Protein AF-D8K6L8-F1 (afdb_monomer_lite)

pLDDT: mean 83.08, std 14.7, range [36.19, 95.94]

Foldseek 3Di:
DDDDPPPDPDDDDPLLVVLLVLLLVLLLVLLVQLVVQLVVQHVDLQSNLVSQLVSQLSNLLSNLVSVCSVPVQRDPQLSVLSNNQRSVLSSCLVVQLVVCCVVPNNLVSQLVSQLSSQLSSLLSNLVSCCPPPRNFDPVLSVQSSNLLSVLRSQLRCQCVVVVDSVSNSSSSSSNSNSNSVSSVCRSPVVVDDPPD

Organism: Nitrosococcus watsoni (strain C-113) (NCBI:txid105559)

Radius of gyration: 17.76 Å; chains: 1; bounding box: 36×31×74 Å

Sequence (196 aa):
MGLLPSANPVGFTPNREKFMVLMISAWVMVGAIGIVLSWAFGDDIIGDAMGWVIGGATGGLATGYALTIVNPSIQSKQVVVLTLGWAINLAFFEAIVGAIGDALSIALSWPLGWATVGAIGGWVTGYALTLEPLHLQKKQIAVTALGIALGWAMGGTIAGAMGDPLSWAIGWSIVGAAQGGILLWCLNPSKFIFNA

Structure (mmCIF, N/CA/C/O backbone):
data_AF-D8K6L8-F1
#
_entry.id   AF-D8K6L8-F1
#
loop_
_atom_site.group_PDB
_atom_site.id
_atom_site.type_symbol
_atom_site.label_atom_id
_atom_site.label_alt_id
_atom_site.label_comp_id
_atom_site.label_asym_id
_atom_site.label_entity_id
_atom_site.label_seq_id
_atom_site.pdbx_PDB_ins_code
_atom_site.Cartn_x
_atom_site.Cartn_y
_atom_site.Cartn_z
_atom_site.occupancy
_atom_site.B_iso_or_equiv
_atom_site.auth_seq_id
_atom_site.auth_comp_id
_atom_site.auth_asym_id
_atom_site.auth_atom_id
_atom_site.pdbx_PDB_model_num
ATOM 1 N N . MET A 1 1 ? 3.155 -2.572 52.871 1.00 38.28 1 MET A N 1
ATOM 2 C CA . MET A 1 1 ? 3.619 -3.203 51.618 1.00 38.28 1 MET A CA 1
ATOM 3 C C . MET A 1 1 ? 2.459 -3.189 50.638 1.00 38.28 1 MET A C 1
ATOM 5 O O . MET A 1 1 ? 1.580 -4.032 50.736 1.00 38.28 1 MET A O 1
ATOM 9 N N . GLY A 1 2 ? 2.382 -2.154 49.800 1.00 37.25 2 GLY A N 1
ATOM 10 C CA . GLY A 1 2 ? 1.361 -2.062 48.757 1.00 37.25 2 GLY A CA 1
ATOM 11 C C . GLY A 1 2 ? 1.795 -2.904 47.565 1.00 37.25 2 GLY A C 1
ATOM 12 O O . GLY A 1 2 ? 2.859 -2.655 47.002 1.00 37.25 2 GLY A O 1
ATOM 13 N N . LEU A 1 3 ? 1.007 -3.922 47.226 1.00 39.97 3 LEU A N 1
ATOM 14 C CA . LEU A 1 3 ? 1.178 -4.689 45.998 1.00 39.97 3 LEU A CA 1
ATOM 15 C C . LEU A 1 3 ? 0.921 -3.747 44.816 1.00 39.97 3 LEU A C 1
ATOM 17 O O . LEU A 1 3 ? -0.202 -3.287 44.615 1.00 39.97 3 LEU A O 1
ATOM 21 N N . LEU A 1 4 ? 1.975 -3.435 44.062 1.00 38.66 4 LEU A N 1
ATOM 22 C CA . LEU A 1 4 ? 1.849 -2.830 42.741 1.00 38.66 4 LEU A CA 1
ATOM 23 C C . LEU A 1 4 ? 0.972 -3.753 41.876 1.00 38.66 4 LEU A C 1
ATOM 25 O O . LEU A 1 4 ? 1.194 -4.968 41.895 1.00 38.66 4 LEU A O 1
ATOM 29 N N . PRO A 1 5 ? 0.000 -3.224 41.110 1.00 41.72 5 PRO A N 1
ATOM 30 C CA . PRO A 1 5 ? -0.688 -4.027 40.113 1.00 41.72 5 PRO A CA 1
ATOM 31 C C . PRO A 1 5 ? 0.363 -4.557 39.139 1.00 41.72 5 PRO A C 1
ATOM 33 O O . PRO A 1 5 ? 1.123 -3.778 38.559 1.00 41.72 5 PRO A O 1
ATOM 36 N N . SER A 1 6 ? 0.433 -5.880 38.988 1.00 39.09 6 SER A N 1
ATOM 37 C CA . SER A 1 6 ? 1.317 -6.515 38.020 1.00 39.09 6 SER A CA 1
ATOM 38 C C . SER A 1 6 ? 1.023 -5.931 36.642 1.00 39.09 6 SER A C 1
ATOM 40 O O . SER A 1 6 ? -0.080 -6.098 36.112 1.00 39.09 6 SER A O 1
ATOM 42 N N . ALA A 1 7 ? 2.001 -5.241 36.063 1.00 43.03 7 ALA A N 1
ATOM 43 C CA . ALA A 1 7 ? 1.990 -4.918 34.651 1.00 43.03 7 ALA A CA 1
ATOM 44 C C . ALA A 1 7 ? 1.921 -6.248 33.890 1.00 43.03 7 ALA A C 1
ATOM 46 O O . ALA A 1 7 ? 2.907 -6.979 33.819 1.00 43.03 7 ALA A O 1
ATOM 47 N N . ASN A 1 8 ? 0.733 -6.604 33.398 1.00 36.19 8 ASN A N 1
ATOM 48 C CA . ASN A 1 8 ? 0.572 -7.777 32.550 1.00 36.19 8 ASN A CA 1
ATOM 49 C C . ASN A 1 8 ? 1.493 -7.602 31.333 1.00 36.19 8 ASN A C 1
ATOM 51 O O . ASN A 1 8 ? 1.373 -6.584 30.641 1.00 36.19 8 ASN A O 1
ATOM 55 N N . PRO A 1 9 ? 2.407 -8.548 31.059 1.00 44.34 9 PRO A N 1
ATOM 56 C CA . PRO A 1 9 ? 3.272 -8.452 29.904 1.00 44.34 9 PRO A CA 1
ATOM 57 C C . PRO A 1 9 ? 2.406 -8.506 28.644 1.00 44.34 9 PRO A C 1
ATOM 59 O O . PRO A 1 9 ? 1.502 -9.328 28.494 1.00 44.34 9 PRO A O 1
ATOM 62 N N . VAL A 1 10 ? 2.666 -7.537 27.777 1.00 48.62 10 VAL A N 1
ATOM 63 C CA . VAL A 1 10 ? 1.946 -7.189 26.555 1.00 48.62 10 VAL A CA 1
ATOM 64 C C . VAL A 1 10 ? 2.026 -8.342 25.546 1.00 48.62 10 VAL A C 1
ATOM 66 O O . VAL A 1 10 ? 2.865 -8.347 24.654 1.00 48.62 10 VAL A O 1
ATOM 69 N N . GLY A 1 11 ? 1.158 -9.342 25.681 1.00 39.94 11 GLY A N 1
ATOM 70 C CA . GLY A 1 11 ? 0.957 -10.355 24.647 1.00 39.94 11 GLY A CA 1
ATOM 71 C C . GLY A 1 11 ? 0.232 -9.743 23.448 1.00 39.94 11 GLY A C 1
ATOM 72 O O . GLY A 1 11 ? -0.822 -9.116 23.604 1.00 39.94 11 GLY A O 1
ATOM 73 N N . PHE A 1 12 ? 0.779 -9.907 22.243 1.00 51.16 12 PHE A N 1
ATOM 74 C CA . PHE A 1 12 ? 0.034 -9.651 21.012 1.00 51.16 12 PHE A CA 1
ATOM 75 C C . PHE A 1 12 ? -1.241 -10.497 21.048 1.00 51.16 12 PHE A C 1
ATOM 77 O O . PHE A 1 12 ? -1.180 -11.717 21.173 1.00 51.16 12 PHE A O 1
ATOM 84 N N . THR A 1 13 ? -2.416 -9.869 20.981 1.00 69.12 13 THR A N 1
ATOM 85 C CA . THR A 1 13 ? -3.647 -10.650 20.831 1.00 69.12 13 THR A CA 1
ATOM 86 C C . THR A 1 13 ? -3.581 -11.390 19.485 1.00 69.12 13 THR A C 1
ATOM 88 O O . THR A 1 13 ? -3.091 -10.800 18.519 1.00 69.12 13 THR A O 1
ATOM 91 N N . PRO A 1 14 ? -4.088 -12.633 19.363 1.00 75.38 14 PRO A N 1
ATOM 92 C CA . PRO A 1 14 ? -4.013 -13.414 18.118 1.00 75.38 14 PRO A CA 1
ATOM 93 C C . PRO A 1 14 ? -4.517 -12.667 16.870 1.00 75.38 14 PRO A C 1
ATOM 95 O O . PRO A 1 14 ? -4.048 -12.893 15.760 1.00 75.38 14 PRO A O 1
ATOM 98 N N . ASN A 1 15 ? -5.445 -11.723 17.044 1.00 86.38 15 ASN A N 1
ATOM 99 C CA . ASN A 1 15 ? -5.958 -10.883 15.960 1.00 86.38 15 ASN A CA 1
ATOM 100 C C . ASN A 1 15 ? -4.935 -9.854 15.451 1.00 86.38 15 ASN A C 1
ATOM 102 O O . ASN A 1 15 ? -4.945 -9.544 14.265 1.00 86.38 15 ASN A O 1
ATOM 106 N N . ARG A 1 16 ? -4.041 -9.338 16.307 1.00 86.06 16 ARG A N 1
ATOM 107 C CA . ARG A 1 16 ? -2.971 -8.407 15.899 1.00 86.06 16 ARG A CA 1
ATOM 108 C C . ARG A 1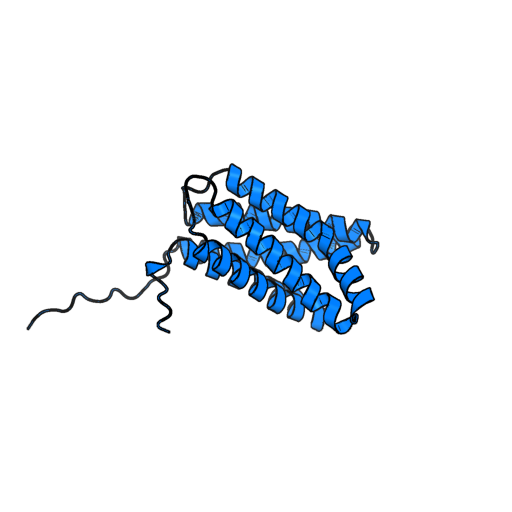 16 ? -1.894 -9.108 15.087 1.00 86.06 16 ARG A C 1
ATOM 110 O O . ARG A 1 16 ? -1.418 -8.548 14.110 1.00 86.06 16 ARG A O 1
ATOM 117 N N . GLU A 1 17 ? -1.528 -10.321 15.485 1.00 88.19 17 GLU A N 1
ATOM 118 C CA . GLU A 1 17 ? -0.574 -11.138 14.735 1.00 88.19 17 GLU A CA 1
ATOM 119 C C . GLU A 1 17 ? -1.136 -11.491 13.356 1.00 88.19 17 GLU A C 1
ATOM 121 O O . GLU A 1 17 ? -0.512 -11.183 12.344 1.00 88.19 17 GLU A O 1
ATOM 126 N N . LYS A 1 18 ? -2.367 -12.020 13.305 1.00 90.56 18 LYS A N 1
ATOM 127 C CA . LYS A 1 18 ? -3.072 -12.294 12.042 1.00 90.56 18 LYS A CA 1
ATOM 128 C C . LYS A 1 18 ? -3.161 -11.059 11.153 1.00 90.56 18 LYS A C 1
ATOM 130 O O . LYS A 1 18 ? -2.925 -11.157 9.954 1.00 90.56 18 LYS A O 1
ATOM 135 N N . PHE A 1 19 ? -3.473 -9.907 11.741 1.00 92.81 19 PHE A N 1
ATOM 136 C CA . PHE A 1 19 ? -3.492 -8.635 11.032 1.00 92.81 19 PHE A CA 1
ATOM 137 C C . PHE A 1 19 ? -2.130 -8.305 10.416 1.00 92.81 19 PHE A C 1
ATOM 139 O O . PHE A 1 19 ? -2.063 -8.039 9.223 1.00 92.81 19 PHE A O 1
ATOM 146 N N . MET A 1 20 ? -1.042 -8.366 11.188 1.00 94.69 20 MET A N 1
ATOM 147 C CA . MET A 1 20 ? 0.300 -8.061 10.680 1.00 94.69 20 MET A CA 1
ATOM 148 C C . MET A 1 20 ? 0.734 -9.021 9.573 1.00 94.69 20 MET A C 1
ATOM 150 O O . MET A 1 20 ? 1.233 -8.575 8.543 1.00 94.69 20 MET A O 1
ATOM 154 N N . VAL A 1 21 ? 0.503 -10.324 9.753 1.00 93.94 21 VAL A N 1
ATOM 155 C CA . VAL A 1 21 ? 0.814 -11.340 8.737 1.00 93.94 21 VAL A CA 1
ATOM 156 C C . VAL A 1 21 ? 0.031 -11.073 7.454 1.00 93.94 21 VAL A C 1
ATOM 158 O O . VAL A 1 21 ? 0.602 -11.117 6.363 1.00 93.94 21 VAL A O 1
ATOM 161 N N . LEU A 1 22 ? -1.257 -10.742 7.570 1.00 94.50 22 LEU A N 1
ATOM 162 C CA . LEU A 1 22 ? -2.090 -10.404 6.422 1.00 94.50 22 LEU A CA 1
ATOM 163 C C . LEU A 1 22 ? -1.609 -9.124 5.730 1.00 94.50 22 LEU A C 1
ATOM 165 O O . LEU A 1 22 ? -1.529 -9.103 4.511 1.00 94.50 22 LEU A O 1
ATOM 169 N N . MET A 1 23 ? -1.239 -8.085 6.480 1.00 95.94 23 MET A N 1
ATOM 170 C CA . MET A 1 23 ? -0.720 -6.839 5.909 1.00 95.94 23 MET A CA 1
ATOM 171 C C . MET A 1 23 ? 0.583 -7.066 5.137 1.00 95.94 23 MET A C 1
ATOM 173 O O . MET A 1 23 ? 0.711 -6.611 4.006 1.00 95.94 23 MET A O 1
ATOM 177 N N . ILE A 1 24 ? 1.535 -7.800 5.716 1.00 95.81 24 ILE A N 1
ATOM 178 C CA . ILE A 1 24 ? 2.815 -8.111 5.065 1.00 95.81 24 ILE A CA 1
ATOM 179 C C . ILE A 1 24 ? 2.580 -8.939 3.798 1.00 95.81 24 ILE A C 1
ATOM 181 O O . ILE A 1 24 ? 3.002 -8.542 2.715 1.00 95.81 24 ILE A O 1
ATOM 185 N N . SER A 1 25 ? 1.864 -10.058 3.917 1.00 94.62 25 SER A N 1
ATOM 186 C CA . SER A 1 25 ? 1.611 -10.950 2.779 1.00 94.62 25 SER A CA 1
ATOM 187 C C . SER A 1 25 ? 0.799 -10.277 1.672 1.00 94.62 25 SER A C 1
ATOM 189 O O . SER A 1 25 ? 1.122 -10.450 0.499 1.00 94.62 25 SER A O 1
ATOM 191 N N . ALA A 1 26 ? -0.200 -9.462 2.018 1.00 93.75 26 ALA A N 1
ATOM 192 C CA . ALA A 1 26 ? -0.991 -8.729 1.041 1.00 93.75 26 ALA A CA 1
ATOM 193 C C . ALA A 1 26 ? -0.128 -7.765 0.228 1.00 93.75 26 ALA A C 1
ATOM 195 O O . ALA A 1 26 ? -0.184 -7.807 -0.994 1.00 93.75 26 ALA A O 1
ATOM 196 N N . TRP A 1 27 ? 0.699 -6.936 0.868 1.00 94.12 27 TRP A N 1
ATOM 197 C CA . TRP A 1 27 ? 1.516 -5.965 0.137 1.00 94.12 27 TRP A CA 1
ATOM 198 C C . TRP A 1 27 ? 2.645 -6.618 -0.670 1.00 94.12 27 TRP A C 1
ATOM 200 O O . TRP A 1 27 ? 2.956 -6.137 -1.756 1.00 94.12 27 TRP A O 1
ATOM 210 N N . VAL A 1 28 ? 3.169 -7.769 -0.230 1.00 94.38 28 VAL A N 1
ATOM 211 C CA . VAL A 1 28 ? 4.038 -8.618 -1.070 1.00 94.38 28 VAL A CA 1
ATOM 212 C C . VAL A 1 28 ? 3.300 -9.108 -2.315 1.00 94.38 28 VAL A C 1
ATOM 214 O O . VAL A 1 28 ? 3.829 -9.002 -3.422 1.00 94.38 28 VAL A O 1
ATOM 217 N N . MET A 1 29 ? 2.063 -9.587 -2.161 1.00 92.50 29 MET A N 1
ATOM 218 C CA . MET A 1 29 ? 1.236 -10.005 -3.296 1.00 92.50 29 MET A CA 1
ATOM 219 C C . MET A 1 29 ? 0.916 -8.844 -4.236 1.00 92.50 29 MET A C 1
ATOM 221 O O . MET A 1 29 ? 0.927 -9.042 -5.443 1.00 92.50 29 MET A O 1
ATOM 225 N N . VAL A 1 30 ? 0.676 -7.637 -3.719 1.00 90.94 30 VAL A N 1
ATOM 226 C CA . VAL A 1 30 ? 0.469 -6.433 -4.542 1.00 90.94 30 VAL A CA 1
ATOM 227 C C . VAL A 1 30 ? 1.673 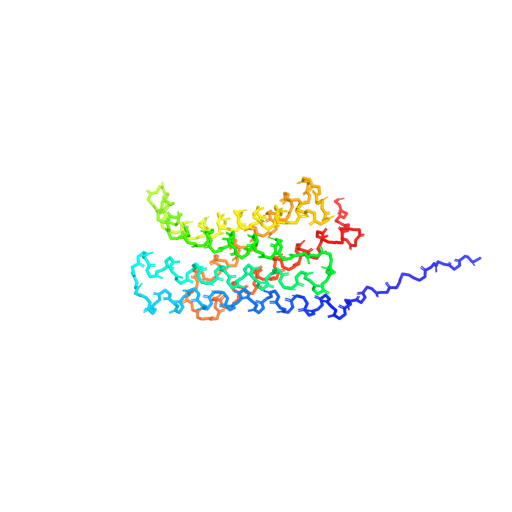-6.159 -5.423 1.00 90.94 30 VAL A C 1
ATOM 229 O O . VAL A 1 30 ? 1.505 -5.955 -6.619 1.00 90.94 30 VAL A O 1
ATOM 232 N N . GLY A 1 31 ? 2.870 -6.191 -4.841 1.00 87.88 31 GLY A N 1
ATOM 233 C CA . GLY A 1 31 ? 4.108 -6.026 -5.585 1.00 87.88 31 GLY A CA 1
ATOM 234 C C . GLY A 1 31 ? 4.271 -7.052 -6.696 1.00 87.88 31 GLY A C 1
ATOM 235 O O . GLY A 1 31 ? 4.537 -6.695 -7.839 1.00 87.88 31 GLY A O 1
ATOM 236 N N . ALA A 1 32 ? 4.048 -8.327 -6.370 1.00 89.31 32 ALA A N 1
ATOM 237 C CA . ALA A 1 32 ? 4.114 -9.410 -7.344 1.00 89.31 32 ALA A CA 1
ATOM 238 C C . ALA A 1 32 ? 3.068 -9.253 -8.461 1.00 89.31 32 ALA A C 1
ATOM 240 O O . ALA A 1 32 ? 3.400 -9.404 -9.630 1.00 89.31 32 ALA A O 1
ATOM 241 N N . ILE A 1 33 ? 1.819 -8.925 -8.114 1.00 88.81 33 ILE A N 1
ATOM 242 C CA . ILE A 1 33 ? 0.730 -8.700 -9.074 1.00 88.81 33 ILE A CA 1
ATOM 243 C C . ILE A 1 33 ? 1.049 -7.510 -9.974 1.00 88.81 33 ILE A C 1
ATOM 245 O O . ILE A 1 33 ? 0.898 -7.639 -11.183 1.00 88.81 33 ILE A O 1
ATOM 249 N N . GLY A 1 34 ? 1.505 -6.394 -9.398 1.00 85.94 34 GLY A N 1
ATOM 250 C CA . GLY A 1 34 ? 1.890 -5.194 -10.136 1.00 85.94 34 GLY A CA 1
ATOM 251 C C . GLY A 1 34 ? 2.878 -5.533 -11.242 1.00 85.94 34 GLY A C 1
ATOM 252 O O . GLY A 1 34 ? 2.560 -5.371 -12.411 1.00 85.94 34 GLY A O 1
ATOM 253 N N . ILE A 1 35 ? 4.001 -6.143 -10.867 1.00 84.25 35 ILE A N 1
ATOM 254 C CA . ILE A 1 35 ? 5.090 -6.504 -11.784 1.00 84.25 35 ILE A CA 1
ATOM 255 C C . ILE A 1 35 ? 4.664 -7.558 -12.813 1.00 84.25 35 ILE A C 1
ATOM 257 O O . ILE A 1 35 ? 4.930 -7.424 -14.003 1.00 84.25 35 ILE A O 1
ATOM 261 N N . VAL A 1 36 ? 4.020 -8.642 -12.373 1.00 86.62 36 VAL A N 1
ATOM 262 C CA . VAL A 1 36 ? 3.667 -9.743 -13.283 1.00 86.62 36 VAL A CA 1
ATOM 263 C C . VAL A 1 36 ? 2.636 -9.285 -14.306 1.00 86.62 36 VAL A C 1
ATOM 265 O O . VAL A 1 36 ? 2.719 -9.667 -15.472 1.00 86.62 36 VAL A O 1
ATOM 268 N N . LEU A 1 37 ? 1.659 -8.483 -13.883 1.00 85.50 37 LEU A N 1
ATOM 269 C CA . LEU A 1 37 ? 0.628 -7.991 -14.784 1.00 85.50 37 LEU A CA 1
ATOM 270 C C . LEU A 1 37 ? 1.135 -6.872 -15.689 1.00 85.50 37 LEU A C 1
ATOM 272 O O . LEU A 1 37 ? 0.748 -6.874 -16.851 1.00 85.50 37 LEU A O 1
ATOM 276 N N . SER A 1 38 ? 2.026 -6.002 -15.203 1.00 84.62 38 SER A N 1
ATOM 277 C CA . SER A 1 38 ? 2.807 -5.081 -16.037 1.00 84.62 38 SER A CA 1
ATOM 278 C C . SER A 1 38 ? 3.392 -5.811 -17.249 1.00 84.62 38 SER A C 1
ATOM 280 O O . SER A 1 38 ? 3.021 -5.548 -18.389 1.00 84.62 38 SER A O 1
ATOM 282 N N . TRP A 1 39 ? 4.189 -6.854 -17.000 1.00 83.94 39 TRP A N 1
ATOM 283 C CA . TRP A 1 39 ? 4.817 -7.638 -18.066 1.00 83.94 39 TRP A CA 1
ATOM 284 C C . TRP A 1 39 ? 3.811 -8.388 -18.942 1.00 83.94 39 TRP A C 1
ATOM 286 O O . TRP A 1 39 ? 4.033 -8.561 -20.140 1.00 83.94 39 TRP A O 1
ATOM 296 N N . ALA A 1 40 ? 2.705 -8.858 -18.359 1.00 86.25 40 ALA A N 1
ATOM 297 C CA . ALA A 1 40 ? 1.680 -9.594 -19.094 1.00 86.25 40 ALA A CA 1
ATOM 298 C C . ALA A 1 40 ? 0.868 -8.701 -20.044 1.00 86.25 40 ALA A C 1
ATOM 300 O O . ALA A 1 40 ? 0.453 -9.170 -21.105 1.00 86.25 40 ALA A O 1
ATOM 301 N N . PHE A 1 41 ? 0.623 -7.442 -19.671 1.00 83.50 41 PHE A N 1
ATOM 302 C CA . PHE A 1 41 ? -0.058 -6.464 -20.520 1.00 83.50 41 PHE A CA 1
ATOM 303 C C . PHE A 1 41 ? 0.894 -5.761 -21.500 1.00 83.50 41 PHE A C 1
ATOM 305 O O . PHE A 1 41 ? 0.427 -5.236 -22.509 1.00 83.50 41 PHE A O 1
ATOM 312 N N . GLY A 1 42 ? 2.203 -5.844 -21.252 1.00 76.69 42 GLY A N 1
ATOM 313 C CA . GLY A 1 42 ? 3.274 -5.302 -22.080 1.00 76.69 42 GLY A CA 1
ATOM 314 C C . GLY A 1 42 ? 4.035 -4.197 -21.349 1.00 76.69 42 GLY A C 1
ATOM 315 O O . GLY A 1 42 ? 3.441 -3.456 -20.574 1.00 76.69 42 GLY A O 1
ATOM 316 N N . ASP A 1 43 ? 5.336 -4.068 -21.635 1.00 70.69 43 ASP A N 1
ATOM 317 C CA . ASP A 1 43 ? 6.236 -3.030 -21.082 1.00 70.69 43 ASP A CA 1
ATOM 318 C C . ASP A 1 43 ? 5.949 -1.626 -21.665 1.00 70.69 43 ASP A C 1
ATOM 320 O O . ASP A 1 43 ? 6.853 -0.868 -22.024 1.00 70.69 43 ASP A O 1
ATOM 324 N N . ASP A 1 44 ? 4.674 -1.285 -21.840 1.00 80.69 44 ASP A N 1
ATOM 325 C CA . ASP A 1 44 ? 4.236 0.064 -22.150 1.00 80.69 44 ASP A CA 1
ATOM 326 C C . ASP A 1 44 ? 3.551 0.700 -20.935 1.00 80.69 44 ASP A C 1
ATOM 328 O O . ASP A 1 44 ? 3.136 0.040 -19.982 1.00 80.69 44 ASP A O 1
ATOM 332 N N . ILE A 1 45 ? 3.416 2.026 -20.973 1.00 79.75 45 ILE A N 1
ATOM 333 C CA . ILE A 1 45 ? 2.852 2.799 -19.860 1.00 79.75 45 ILE A CA 1
ATOM 334 C C . ILE A 1 45 ? 1.437 2.342 -19.471 1.00 79.75 45 ILE A C 1
ATOM 336 O O . ILE A 1 45 ? 1.010 2.535 -18.334 1.00 79.75 45 ILE A O 1
ATOM 340 N N . ILE A 1 46 ? 0.690 1.761 -20.417 1.00 81.12 46 ILE A N 1
ATOM 341 C CA . ILE A 1 46 ? -0.679 1.299 -20.195 1.00 81.12 46 ILE A CA 1
ATOM 342 C C . ILE A 1 46 ? -0.653 -0.050 -19.481 1.00 81.12 46 ILE A C 1
ATOM 344 O O . ILE A 1 46 ? -1.377 -0.216 -18.498 1.00 81.12 46 ILE A O 1
ATOM 348 N N . GLY A 1 47 ? 0.175 -0.988 -19.938 1.00 83.81 47 GLY A N 1
ATOM 349 C CA . GLY A 1 47 ? 0.358 -2.288 -19.314 1.00 83.81 47 GLY A CA 1
ATOM 350 C C . GLY A 1 47 ? 0.869 -2.158 -17.887 1.00 83.81 47 GLY A C 1
ATOM 351 O O . GLY A 1 47 ? 0.270 -2.737 -16.974 1.00 83.81 47 GLY A O 1
ATOM 352 N N . ASP A 1 48 ? 1.857 -1.285 -17.673 1.00 83.06 48 ASP A N 1
ATOM 353 C CA . ASP A 1 48 ? 2.359 -0.976 -16.338 1.00 83.06 48 ASP A CA 1
ATOM 354 C C . ASP A 1 48 ? 1.282 -0.389 -15.427 1.00 83.06 48 ASP A C 1
ATOM 356 O O . ASP A 1 48 ? 1.034 -0.887 -14.323 1.00 83.06 48 ASP A O 1
ATOM 360 N N . ALA A 1 49 ? 0.572 0.637 -15.901 1.00 86.25 49 ALA A N 1
ATOM 361 C CA . ALA A 1 49 ? -0.512 1.238 -15.135 1.00 86.25 49 ALA A CA 1
ATOM 362 C C . ALA A 1 49 ? -1.598 0.208 -14.789 1.00 86.25 49 ALA A C 1
ATOM 364 O O . ALA A 1 49 ? -2.103 0.202 -13.667 1.00 86.25 49 ALA A O 1
ATOM 365 N N . MET A 1 50 ? -1.953 -0.690 -15.712 1.00 86.75 50 MET A N 1
ATOM 366 C CA . MET A 1 50 ? -2.955 -1.730 -15.473 1.00 86.75 50 MET A CA 1
ATOM 367 C C . MET A 1 50 ? -2.512 -2.736 -14.409 1.00 86.75 50 MET A C 1
ATOM 369 O O . MET A 1 50 ? -3.311 -3.075 -13.527 1.00 86.75 50 MET A O 1
ATOM 373 N N . GLY A 1 51 ? -1.255 -3.187 -14.449 1.00 90.00 51 GLY A N 1
ATOM 374 C CA . GLY A 1 51 ? -0.713 -4.081 -13.430 1.00 90.00 51 GLY A CA 1
ATOM 375 C C . GLY A 1 51 ? -0.763 -3.448 -12.043 1.00 90.00 51 GLY A C 1
ATOM 376 O O . GLY A 1 51 ? -1.323 -4.024 -11.101 1.00 90.00 51 GLY A O 1
ATOM 377 N N . TRP A 1 52 ? -0.283 -2.210 -11.933 1.00 90.69 52 TRP A N 1
ATOM 378 C CA . TRP A 1 52 ? -0.275 -1.454 -10.683 1.00 90.69 52 TRP A CA 1
ATOM 379 C C . TRP A 1 52 ? -1.674 -1.061 -10.189 1.00 90.69 52 TRP A C 1
ATOM 381 O O . TRP A 1 52 ? -1.907 -1.086 -8.980 1.00 90.69 52 TRP A O 1
ATOM 391 N N . VAL A 1 53 ? -2.645 -0.797 -11.071 1.00 93.19 53 VAL A N 1
ATOM 392 C CA . VAL A 1 53 ? -4.063 -0.596 -10.705 1.00 93.19 53 VAL A CA 1
ATOM 393 C C . VAL A 1 53 ? -4.631 -1.834 -10.021 1.00 93.19 53 VAL A C 1
ATOM 395 O O . VAL A 1 53 ? -5.255 -1.730 -8.961 1.00 93.19 53 VAL A O 1
ATOM 398 N N . ILE A 1 54 ? -4.422 -3.013 -10.611 1.00 92.25 54 ILE A N 1
ATOM 399 C CA . ILE A 1 54 ? -4.944 -4.278 -10.077 1.00 92.25 54 ILE A CA 1
ATOM 400 C C . ILE A 1 54 ? -4.239 -4.623 -8.763 1.00 92.25 54 ILE A C 1
ATOM 402 O O . ILE A 1 54 ? -4.893 -5.014 -7.788 1.00 92.25 54 ILE A O 1
ATOM 406 N N . GLY A 1 55 ? -2.923 -4.407 -8.704 1.00 92.44 55 GLY A N 1
ATOM 407 C CA . GLY A 1 55 ? -2.149 -4.490 -7.472 1.00 92.44 55 GLY A CA 1
ATOM 408 C C . GLY A 1 55 ? -2.725 -3.570 -6.392 1.00 92.44 55 GLY A C 1
ATOM 409 O O . GLY A 1 55 ? -3.075 -4.029 -5.307 1.00 92.44 55 GLY A O 1
ATOM 410 N N . GLY A 1 56 ? -2.922 -2.288 -6.691 1.00 93.00 56 GLY A N 1
ATOM 411 C CA . GLY A 1 56 ? -3.453 -1.311 -5.744 1.00 93.00 56 GLY A CA 1
ATOM 412 C C . GLY A 1 56 ? -4.860 -1.625 -5.258 1.00 93.00 56 GLY A C 1
ATOM 413 O O . GLY A 1 56 ? -5.117 -1.548 -4.055 1.00 93.00 56 GLY A O 1
ATOM 414 N N . ALA A 1 57 ? -5.752 -2.066 -6.146 1.00 94.88 57 ALA A N 1
ATOM 415 C CA . ALA A 1 57 ? -7.080 -2.534 -5.762 1.00 94.88 57 ALA A CA 1
ATOM 416 C C . ALA A 1 57 ? -6.987 -3.705 -4.771 1.00 94.88 57 ALA A C 1
ATOM 418 O O . ALA A 1 57 ? -7.631 -3.692 -3.720 1.00 94.88 57 ALA A O 1
ATOM 419 N N . THR A 1 58 ? -6.130 -4.684 -5.063 1.00 94.31 58 THR A N 1
ATOM 420 C CA . THR A 1 58 ? -5.907 -5.851 -4.200 1.00 94.31 58 THR A CA 1
ATOM 421 C C . THR A 1 58 ? -5.352 -5.437 -2.834 1.00 94.31 58 THR A C 1
ATOM 423 O O . THR A 1 58 ? -5.848 -5.892 -1.803 1.00 94.31 58 THR A O 1
ATOM 426 N N . GLY A 1 59 ? -4.381 -4.521 -2.804 1.00 93.25 59 GLY A N 1
ATOM 427 C CA . GLY A 1 59 ? -3.774 -4.002 -1.575 1.00 93.25 59 GLY A CA 1
ATOM 428 C C . GLY A 1 59 ? -4.740 -3.204 -0.710 1.00 93.25 59 GLY A C 1
ATOM 429 O O . GLY A 1 59 ? -4.801 -3.397 0.508 1.00 93.25 59 GLY A O 1
ATOM 430 N N . GLY A 1 60 ? -5.544 -2.342 -1.333 1.00 94.38 60 GLY A N 1
ATOM 431 C CA . GLY A 1 60 ? -6.585 -1.577 -0.656 1.00 94.38 60 GLY A CA 1
ATOM 432 C C . GLY A 1 60 ? -7.687 -2.473 -0.088 1.00 94.38 60 GLY A C 1
ATOM 433 O O . GLY A 1 60 ? -8.070 -2.304 1.073 1.00 94.38 60 GLY A O 1
ATOM 434 N N . LEU A 1 61 ? -8.135 -3.474 -0.854 1.00 95.38 61 LEU A N 1
ATOM 435 C CA . LEU A 1 61 ? -9.123 -4.458 -0.406 1.00 95.38 61 LEU A CA 1
ATOM 436 C C . LEU A 1 61 ? -8.592 -5.285 0.767 1.00 95.38 61 LEU A C 1
ATOM 438 O O . LEU A 1 61 ? -9.266 -5.409 1.790 1.00 95.38 61 LEU A O 1
ATOM 442 N N . ALA A 1 62 ? -7.372 -5.810 0.645 1.00 94.62 62 ALA A N 1
ATOM 443 C CA . ALA A 1 62 ? -6.737 -6.602 1.690 1.00 94.62 62 ALA A CA 1
ATOM 444 C C . ALA A 1 62 ? -6.498 -5.781 2.962 1.00 94.62 62 ALA A C 1
ATOM 446 O O . ALA A 1 62 ? -6.781 -6.266 4.054 1.00 94.62 62 ALA A O 1
ATOM 447 N N . THR A 1 63 ? -6.066 -4.521 2.834 1.00 94.50 63 THR A N 1
ATOM 448 C CA . THR A 1 63 ? -5.936 -3.591 3.968 1.00 94.50 63 THR A CA 1
ATOM 449 C C . THR A 1 63 ? -7.289 -3.359 4.639 1.00 94.50 63 THR A C 1
ATOM 451 O O . THR A 1 63 ? -7.401 -3.456 5.860 1.00 94.50 63 THR A O 1
ATOM 454 N N . GLY A 1 64 ? -8.336 -3.091 3.853 1.00 92.75 64 GLY A N 1
ATOM 455 C CA . GLY A 1 64 ? -9.694 -2.907 4.359 1.00 92.75 64 GLY A CA 1
ATOM 456 C C . GLY A 1 64 ? -10.205 -4.135 5.108 1.00 92.75 64 GLY A C 1
ATOM 457 O O . GLY A 1 64 ? -10.689 -4.012 6.230 1.00 92.75 64 GLY A O 1
ATOM 458 N N . TYR A 1 65 ? -10.035 -5.324 4.528 1.00 92.31 65 TYR A N 1
ATOM 459 C CA . TYR A 1 65 ? -10.400 -6.586 5.165 1.00 92.31 65 TYR A CA 1
ATOM 460 C C . TYR A 1 65 ? -9.584 -6.841 6.438 1.00 92.31 65 TYR A C 1
ATOM 462 O O . TYR A 1 65 ? -10.160 -7.162 7.475 1.00 92.31 65 TYR A O 1
ATOM 470 N N . ALA A 1 66 ? -8.267 -6.628 6.408 1.00 92.56 66 ALA A N 1
ATOM 471 C CA . ALA A 1 66 ? -7.407 -6.778 7.577 1.00 92.56 66 ALA A CA 1
ATOM 472 C C . ALA A 1 66 ? -7.895 -5.902 8.735 1.00 92.56 66 ALA A C 1
ATOM 474 O O . ALA A 1 66 ? -8.015 -6.370 9.867 1.00 92.56 66 ALA A O 1
ATOM 475 N N . LEU A 1 67 ? -8.268 -4.653 8.455 1.00 91.12 67 LEU A N 1
ATOM 476 C CA . LEU A 1 67 ? -8.792 -3.737 9.464 1.00 91.12 67 LEU A CA 1
ATOM 477 C C . LEU A 1 67 ? -10.053 -4.276 10.161 1.00 91.12 67 LEU A C 1
ATOM 479 O O . LEU A 1 67 ? -10.198 -4.057 11.362 1.00 91.12 67 LEU A O 1
ATOM 483 N N . THR A 1 68 ? -10.905 -5.050 9.477 1.00 90.31 68 THR A N 1
ATOM 484 C CA . THR A 1 68 ? -12.092 -5.676 10.098 1.00 90.31 68 THR A CA 1
ATOM 485 C C . THR A 1 68 ? -11.742 -6.715 11.173 1.00 90.31 68 THR A C 1
ATOM 487 O O . THR A 1 68 ? -12.502 -6.900 12.121 1.00 90.31 68 THR A O 1
ATOM 490 N N . ILE A 1 69 ? -10.561 -7.345 11.087 1.00 89.38 69 ILE A N 1
ATOM 491 C CA . ILE A 1 69 ? -10.080 -8.348 12.057 1.00 89.38 69 ILE A CA 1
ATOM 492 C C . ILE A 1 69 ? -9.771 -7.698 13.414 1.00 89.38 69 ILE A C 1
ATOM 494 O O . ILE A 1 69 ? -9.942 -8.312 14.472 1.00 89.38 69 ILE A O 1
ATOM 498 N N . VAL A 1 70 ? -9.280 -6.457 13.387 1.00 87.25 70 VAL A N 1
ATOM 499 C CA . VAL A 1 70 ? -8.835 -5.718 14.579 1.00 87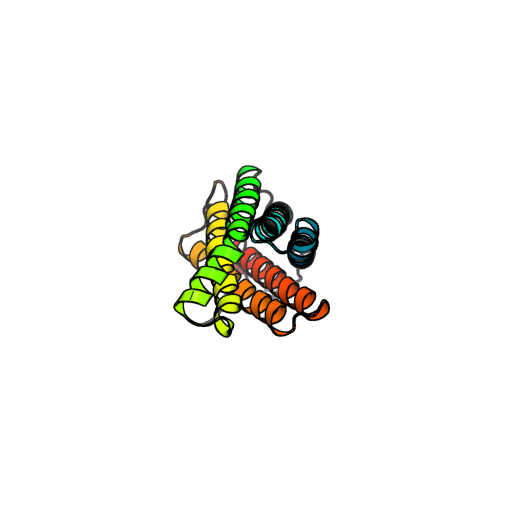.25 70 VAL A CA 1
ATOM 500 C C . VAL A 1 70 ? -9.827 -4.652 15.028 1.00 87.25 70 VAL A C 1
ATOM 502 O O . VAL A 1 70 ? -9.799 -4.265 16.196 1.00 87.25 70 VAL A O 1
ATOM 505 N N . ASN A 1 71 ? -10.706 -4.197 14.136 1.00 85.44 71 ASN A N 1
ATOM 506 C CA . ASN A 1 71 ? -11.763 -3.247 14.434 1.00 85.44 71 ASN A CA 1
ATOM 507 C C . ASN A 1 71 ? -13.047 -3.594 13.648 1.00 85.44 71 ASN A C 1
ATOM 509 O O . ASN A 1 71 ? -13.147 -3.263 12.465 1.00 85.44 71 ASN A O 1
ATOM 513 N N . PRO A 1 72 ? -14.057 -4.202 14.298 1.00 82.94 72 PRO A N 1
ATOM 514 C CA . PRO A 1 72 ? -15.303 -4.600 13.639 1.00 82.94 72 PRO A CA 1
ATOM 515 C C . PRO A 1 72 ? -16.168 -3.408 13.205 1.00 82.94 72 PRO A C 1
ATOM 517 O O . PRO A 1 72 ? -17.128 -3.586 12.464 1.00 82.94 72 PRO A O 1
ATOM 520 N N . SER A 1 73 ? -15.839 -2.191 13.644 1.00 84.44 73 SER A N 1
ATOM 521 C CA . SER A 1 73 ? -16.541 -0.969 13.251 1.00 84.44 73 SER A CA 1
ATOM 522 C C . SER A 1 73 ? -16.178 -0.490 11.838 1.00 84.44 73 SER A C 1
ATOM 524 O O . SER A 1 73 ? -16.776 0.463 11.346 1.00 84.44 73 SER A O 1
ATOM 526 N N . ILE A 1 74 ? -15.192 -1.116 11.187 1.00 86.94 74 ILE A N 1
ATOM 527 C CA . ILE A 1 74 ? -14.834 -0.853 9.790 1.00 86.94 74 ILE A CA 1
ATOM 528 C C . ILE A 1 74 ? -15.953 -1.373 8.887 1.00 86.94 74 ILE A C 1
ATOM 530 O O . ILE A 1 74 ? -16.281 -2.557 8.920 1.00 86.94 74 ILE A O 1
ATOM 534 N N . GLN A 1 75 ? -16.525 -0.495 8.064 1.00 88.75 75 GLN A N 1
ATOM 535 C CA . GLN A 1 75 ? -17.626 -0.838 7.167 1.00 88.75 75 GLN A CA 1
ATOM 536 C C . GLN A 1 75 ? -17.162 -0.953 5.712 1.00 88.75 75 GLN A C 1
ATOM 538 O O . GLN A 1 75 ? -16.054 -0.560 5.335 1.00 88.75 75 GLN A O 1
ATOM 543 N N . SER A 1 76 ? -18.061 -1.444 4.856 1.00 89.12 76 SER A N 1
ATOM 544 C CA . SER A 1 76 ? -17.825 -1.591 3.418 1.00 89.12 76 SER A CA 1
ATOM 545 C C . SER A 1 76 ? -17.414 -0.279 2.749 1.00 89.12 76 SER A C 1
ATOM 547 O O . SER A 1 76 ? -16.613 -0.303 1.822 1.00 89.12 76 SER A O 1
ATOM 549 N N . LYS A 1 77 ? -17.898 0.875 3.232 1.00 90.81 77 LYS A N 1
ATOM 550 C CA . LYS A 1 77 ? -17.528 2.184 2.677 1.00 90.81 77 LYS A CA 1
ATOM 551 C C . LYS A 1 77 ? -16.026 2.453 2.810 1.00 90.81 77 LYS A C 1
ATOM 553 O O . LYS A 1 77 ? -15.406 2.866 1.835 1.00 90.81 77 LYS A O 1
ATOM 558 N N . GLN A 1 78 ? -15.429 2.186 3.973 1.00 92.69 78 GLN A N 1
ATOM 559 C CA . GLN A 1 78 ? -13.985 2.328 4.174 1.00 92.69 78 GLN A CA 1
ATOM 560 C C . GLN A 1 78 ? -13.204 1.374 3.274 1.00 92.69 78 GLN A C 1
ATOM 562 O O . GLN A 1 78 ? -12.235 1.788 2.646 1.00 92.69 78 GLN A O 1
ATOM 567 N N . VAL A 1 79 ? -13.651 0.119 3.168 1.00 93.38 79 VAL A N 1
ATOM 568 C CA . VAL A 1 79 ? -13.016 -0.885 2.300 1.00 93.38 79 VAL A CA 1
ATOM 569 C C . VAL A 1 79 ? -13.047 -0.441 0.836 1.00 93.38 79 VAL A C 1
ATOM 571 O O . VAL A 1 79 ? -12.029 -0.521 0.152 1.00 93.38 79 VAL A O 1
ATOM 574 N N . VAL A 1 80 ? -14.176 0.091 0.363 1.00 94.31 80 VAL A N 1
ATOM 575 C CA . VAL A 1 80 ? -14.320 0.614 -1.005 1.00 94.31 80 VAL A CA 1
ATOM 576 C C . VAL A 1 80 ? -13.397 1.809 -1.239 1.00 94.31 80 VAL A C 1
ATOM 578 O O . VAL A 1 80 ? -12.704 1.844 -2.252 1.00 94.31 80 VAL A O 1
ATOM 581 N N . VAL A 1 81 ? -13.334 2.760 -0.302 1.00 94.44 81 VAL A N 1
ATOM 582 C CA . VAL A 1 81 ? -12.449 3.931 -0.422 1.00 94.44 81 VAL A CA 1
ATOM 583 C C . VAL A 1 81 ? -10.978 3.518 -0.439 1.00 94.44 81 VAL A C 1
ATOM 585 O O . VAL A 1 81 ? -10.220 4.040 -1.250 1.00 94.44 81 VAL A O 1
ATOM 588 N N . LEU A 1 82 ? -10.577 2.556 0.396 1.00 94.62 82 LEU A N 1
ATOM 589 C CA . LEU A 1 82 ? -9.218 2.010 0.380 1.00 94.62 82 LEU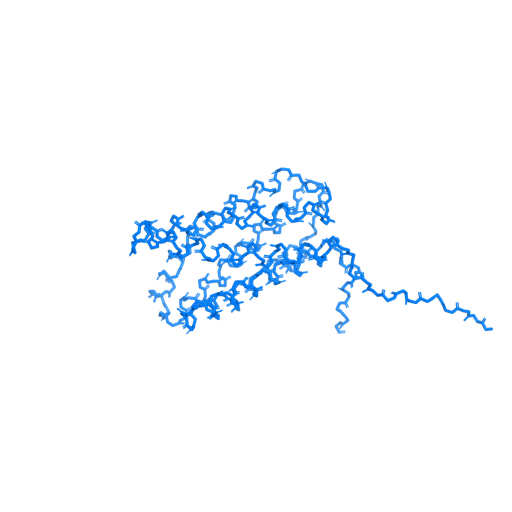 A CA 1
ATOM 590 C C . LEU A 1 82 ? -8.908 1.324 -0.950 1.00 94.62 82 LEU A C 1
ATOM 592 O O . LEU A 1 82 ? -7.876 1.602 -1.548 1.00 94.62 82 LEU A O 1
ATOM 596 N N . THR A 1 83 ? -9.808 0.462 -1.422 1.00 95.81 83 THR A N 1
ATOM 597 C CA . THR A 1 83 ? -9.655 -0.289 -2.677 1.00 95.81 83 THR A CA 1
ATOM 598 C C . THR A 1 83 ? -9.488 0.656 -3.863 1.00 95.81 83 THR A C 1
ATOM 600 O O . THR A 1 83 ? -8.495 0.582 -4.581 1.00 95.81 83 THR A O 1
ATOM 603 N N . LEU A 1 84 ? -10.431 1.584 -4.044 1.00 95.69 84 LEU A N 1
ATOM 604 C CA . LEU A 1 84 ? -10.408 2.522 -5.164 1.00 95.69 84 LEU A CA 1
ATOM 605 C C . LEU A 1 84 ? -9.264 3.525 -5.041 1.00 95.69 84 LEU A C 1
ATOM 607 O O . LEU A 1 84 ? -8.588 3.807 -6.023 1.00 95.69 84 LEU A O 1
ATOM 611 N N . GLY A 1 85 ? -9.023 4.052 -3.842 1.00 94.88 85 GLY A N 1
ATOM 612 C CA . GLY A 1 85 ? -7.982 5.049 -3.637 1.00 94.88 85 GLY A CA 1
ATOM 613 C C . GLY A 1 85 ? -6.580 4.491 -3.877 1.00 94.88 85 GLY A C 1
ATOM 614 O O . GLY A 1 85 ? -5.774 5.169 -4.506 1.00 94.88 85 GLY A O 1
ATOM 615 N N . TRP A 1 86 ? -6.295 3.250 -3.464 1.00 95.19 86 TRP A N 1
ATOM 616 C CA . TRP A 1 86 ? -5.019 2.598 -3.777 1.00 95.19 86 TRP A CA 1
ATOM 617 C C . TRP A 1 86 ? -4.894 2.207 -5.249 1.00 95.19 86 TRP A C 1
ATOM 619 O O . TRP A 1 86 ? -3.820 2.389 -5.815 1.00 95.19 86 TRP A O 1
ATOM 629 N N . ALA A 1 87 ? -5.974 1.732 -5.877 1.00 94.12 87 ALA A N 1
ATOM 630 C CA . ALA A 1 87 ? -5.988 1.434 -7.308 1.00 94.12 87 ALA A CA 1
ATOM 631 C C . ALA A 1 87 ? -5.655 2.676 -8.148 1.00 94.12 87 ALA A C 1
ATOM 633 O O . ALA A 1 87 ? -4.768 2.636 -8.994 1.00 94.12 87 ALA A O 1
ATOM 634 N N . ILE A 1 88 ? -6.327 3.797 -7.867 1.00 92.44 88 ILE A N 1
ATOM 635 C CA . ILE A 1 88 ? -6.104 5.069 -8.561 1.00 92.44 88 ILE A CA 1
ATOM 636 C C . ILE A 1 88 ? -4.692 5.589 -8.284 1.00 92.44 88 ILE A C 1
ATOM 638 O O . ILE A 1 88 ? -4.000 5.983 -9.212 1.00 92.44 88 ILE A O 1
ATOM 642 N N . ASN A 1 89 ? -4.248 5.575 -7.025 1.00 93.06 89 ASN A N 1
ATOM 643 C CA . ASN A 1 89 ? -2.920 6.055 -6.644 1.00 93.06 89 ASN A CA 1
ATOM 644 C C . ASN A 1 89 ? -1.801 5.333 -7.412 1.00 93.06 89 ASN A C 1
ATOM 646 O O . ASN A 1 89 ? -0.914 5.974 -7.968 1.00 93.06 89 ASN A O 1
ATOM 650 N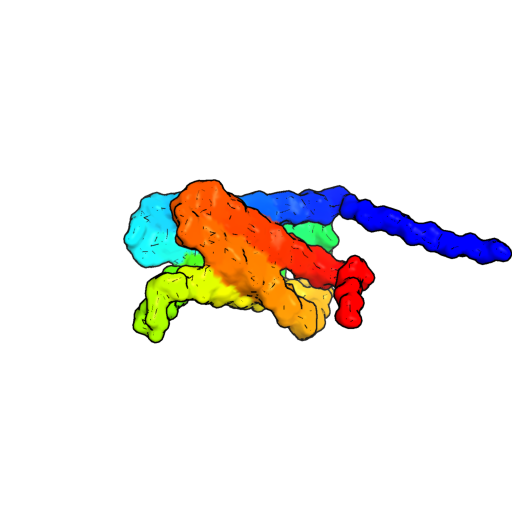 N . LEU A 1 90 ? -1.876 4.003 -7.485 1.00 90.50 90 LEU A N 1
ATOM 651 C CA . LEU A 1 90 ? -0.878 3.201 -8.182 1.00 90.50 90 LEU A CA 1
ATOM 652 C C . LEU A 1 90 ? -0.988 3.275 -9.711 1.00 90.50 90 LEU A C 1
ATOM 654 O O . LEU A 1 90 ? 0.029 3.139 -10.381 1.00 90.50 90 LEU A O 1
ATOM 658 N N . ALA A 1 91 ? -2.161 3.600 -10.263 1.00 88.00 91 ALA A N 1
ATOM 659 C CA . ALA A 1 91 ? -2.316 3.894 -11.693 1.00 88.00 91 ALA A CA 1
ATOM 660 C C . ALA A 1 91 ? -1.402 5.031 -12.169 1.00 88.00 91 ALA A C 1
ATOM 662 O O . ALA A 1 91 ? -0.942 5.037 -13.307 1.00 88.00 91 ALA A O 1
ATOM 663 N N . PHE A 1 92 ? -1.165 6.013 -11.297 1.00 84.56 92 PHE A N 1
ATOM 664 C CA . PHE A 1 92 ? -0.362 7.189 -11.611 1.00 84.56 92 PHE A CA 1
ATOM 665 C C . PHE A 1 92 ? 1.116 7.025 -11.254 1.00 84.56 92 PHE A C 1
ATOM 667 O O . PHE A 1 92 ? 1.873 7.970 -11.458 1.00 84.56 92 PHE A O 1
ATOM 674 N N 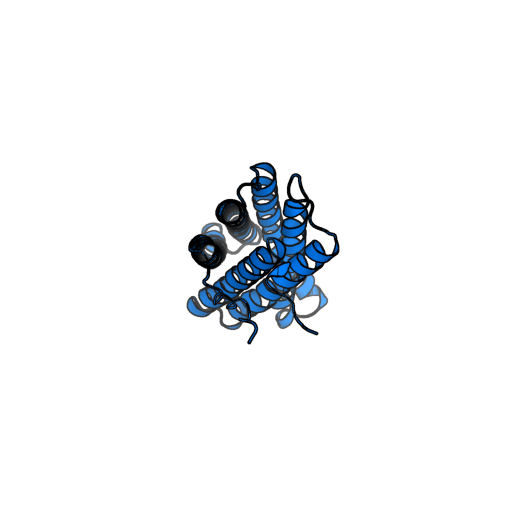. PHE A 1 93 ? 1.549 5.870 -10.737 1.00 85.12 93 PHE A N 1
ATOM 675 C CA . PHE A 1 93 ? 2.928 5.680 -10.287 1.00 85.12 93 PHE A CA 1
ATOM 676 C C . PHE A 1 93 ? 3.948 5.960 -11.398 1.00 85.12 93 PHE A C 1
ATOM 678 O O . PHE A 1 93 ? 4.807 6.817 -11.214 1.00 85.12 93 PHE A O 1
ATOM 685 N N . GLU A 1 94 ? 3.807 5.324 -12.563 1.00 78.94 94 GLU A N 1
ATOM 686 C CA . GLU A 1 94 ? 4.730 5.530 -13.689 1.00 78.94 94 GLU A CA 1
ATOM 687 C C . GLU A 1 94 ? 4.718 6.977 -14.189 1.00 78.94 94 GLU A C 1
ATOM 689 O O . GLU A 1 94 ? 5.762 7.555 -14.477 1.00 78.94 94 GLU A O 1
ATOM 694 N N . ALA A 1 95 ? 3.546 7.618 -14.216 1.00 82.50 95 ALA A N 1
ATOM 695 C CA . ALA A 1 95 ? 3.443 9.030 -14.577 1.00 82.50 95 ALA A CA 1
ATOM 696 C C . ALA A 1 95 ? 4.175 9.936 -13.568 1.00 82.50 95 ALA A C 1
ATOM 698 O O . ALA A 1 95 ? 4.817 10.909 -13.962 1.00 82.50 95 ALA A O 1
ATOM 699 N N . ILE A 1 96 ? 4.107 9.612 -12.272 1.00 82.31 96 ILE A N 1
ATOM 700 C CA . ILE A 1 96 ? 4.839 10.316 -11.214 1.00 82.31 96 ILE A CA 1
ATOM 701 C C . ILE A 1 96 ? 6.347 10.098 -11.385 1.00 82.31 96 ILE A C 1
ATOM 703 O O . ILE A 1 96 ? 7.103 11.068 -11.367 1.00 82.31 96 ILE A O 1
ATOM 707 N N . VAL A 1 97 ? 6.792 8.851 -11.564 1.00 82.81 97 VAL A N 1
ATOM 708 C CA . VAL A 1 97 ? 8.211 8.516 -11.754 1.00 82.81 97 VAL A CA 1
ATOM 709 C C . VAL A 1 97 ? 8.761 9.200 -13.002 1.00 82.81 97 VAL A C 1
ATOM 711 O O . VAL A 1 97 ? 9.791 9.863 -12.910 1.00 82.81 97 VAL A O 1
ATOM 714 N N . GLY A 1 98 ? 8.053 9.128 -14.131 1.00 79.56 98 GLY A N 1
ATOM 715 C CA . GLY A 1 98 ? 8.427 9.797 -15.377 1.00 79.56 98 GLY A CA 1
ATOM 716 C C . GLY A 1 98 ? 8.570 11.309 -15.204 1.00 79.56 98 GLY A C 1
ATOM 717 O O . GLY A 1 98 ? 9.628 11.863 -15.491 1.00 79.56 98 GLY A O 1
ATOM 718 N N . ALA A 1 99 ? 7.566 11.969 -14.615 1.00 82.06 99 ALA A N 1
ATOM 719 C CA . ALA A 1 99 ? 7.613 13.410 -14.368 1.00 82.06 99 ALA A CA 1
ATOM 720 C C . ALA A 1 99 ? 8.773 13.828 -13.439 1.00 82.06 99 ALA A C 1
ATOM 722 O O . ALA A 1 99 ? 9.376 14.885 -13.630 1.00 82.06 99 ALA A O 1
ATOM 723 N N . ILE A 1 100 ? 9.108 13.011 -12.432 1.00 82.31 100 ILE A N 1
ATOM 724 C CA . ILE A 1 100 ? 10.259 13.264 -11.550 1.00 82.31 100 ILE A CA 1
ATOM 725 C C . ILE A 1 100 ? 11.579 13.011 -12.290 1.00 82.31 100 ILE A C 1
ATOM 727 O O . ILE A 1 100 ? 12.536 13.767 -12.109 1.00 82.31 100 ILE A O 1
ATOM 731 N N . GLY A 1 101 ? 11.642 11.962 -13.111 1.00 81.62 101 GLY A N 1
ATOM 732 C CA . GLY A 1 101 ? 12.801 11.626 -13.936 1.00 81.62 101 GLY A CA 1
ATOM 733 C C . GLY A 1 101 ? 13.171 12.756 -14.892 1.00 81.62 101 GLY A C 1
ATOM 734 O O . GLY A 1 101 ? 14.347 13.115 -14.961 1.00 81.62 101 GLY A O 1
ATOM 735 N N . ASP A 1 102 ? 12.168 13.365 -15.526 1.00 82.56 102 ASP A N 1
ATOM 736 C CA . ASP A 1 102 ? 12.330 14.511 -16.425 1.00 82.56 102 ASP A CA 1
ATOM 737 C C . ASP A 1 102 ? 12.821 15.775 -15.698 1.00 82.56 102 ASP A C 1
ATOM 739 O O . ASP A 1 102 ? 13.572 16.572 -16.261 1.00 82.56 102 ASP A O 1
ATOM 743 N N . ALA A 1 103 ? 12.407 15.975 -14.441 1.00 79.81 103 ALA A N 1
ATOM 744 C CA . ALA A 1 103 ? 12.695 17.193 -13.683 1.00 79.81 103 ALA A CA 1
ATOM 745 C C . ALA A 1 103 ? 14.010 17.157 -12.879 1.00 79.81 103 ALA A C 1
ATOM 747 O O . ALA A 1 103 ? 14.600 18.209 -12.629 1.00 79.81 103 ALA A O 1
ATOM 748 N N . LEU A 1 104 ? 14.442 15.981 -12.410 1.00 77.69 104 LEU A N 1
ATOM 749 C CA . LEU A 1 104 ? 15.544 15.832 -11.448 1.00 77.69 104 LEU A CA 1
ATOM 750 C C . LEU A 1 104 ? 16.629 14.876 -11.959 1.00 77.69 104 LEU A C 1
ATOM 752 O O . LEU A 1 104 ? 17.669 15.311 -12.450 1.00 77.69 104 LEU A O 1
ATOM 756 N N . SER A 1 105 ? 16.425 13.571 -11.763 1.00 79.69 105 SER A N 1
ATOM 757 C CA . SER A 1 105 ? 17.276 12.500 -12.280 1.00 79.69 105 SER A CA 1
ATOM 758 C C . SER A 1 105 ? 16.566 11.156 -12.161 1.00 79.69 105 SER A C 1
ATOM 760 O O . SER A 1 105 ? 15.813 10.909 -11.213 1.00 79.69 105 SER A O 1
ATOM 762 N N . ILE A 1 106 ? 16.875 10.239 -13.078 1.00 71.44 106 ILE A N 1
ATOM 763 C CA . ILE A 1 106 ? 16.283 8.899 -13.060 1.00 71.44 106 ILE A CA 1
ATOM 764 C C . ILE A 1 106 ? 16.646 8.114 -11.789 1.00 71.44 106 ILE A C 1
ATOM 766 O O . ILE A 1 106 ? 15.814 7.381 -11.262 1.00 71.44 106 ILE A O 1
ATOM 770 N N . ALA A 1 107 ? 17.836 8.347 -11.226 1.00 74.50 107 ALA A N 1
ATOM 771 C CA . ALA A 1 107 ? 18.299 7.693 -10.001 1.00 74.50 107 ALA A CA 1
ATOM 772 C C . ALA A 1 107 ? 17.454 8.053 -8.765 1.00 74.50 107 ALA A C 1
ATOM 774 O O . ALA A 1 107 ? 17.331 7.248 -7.845 1.00 74.50 107 ALA A O 1
ATOM 775 N N . LEU A 1 108 ? 16.866 9.253 -8.737 1.00 76.50 108 LEU A N 1
ATOM 776 C CA . LEU A 1 108 ? 15.988 9.699 -7.651 1.00 76.50 108 LEU A CA 1
ATOM 777 C C . LEU A 1 108 ? 14.503 9.502 -7.971 1.00 76.50 108 LEU A C 1
ATOM 779 O O . LEU A 1 108 ? 13.689 9.480 -7.048 1.00 76.50 108 LEU A O 1
ATOM 783 N N . SER A 1 109 ? 14.154 9.338 -9.249 1.00 82.94 109 SER A N 1
ATOM 784 C CA . SER A 1 109 ? 12.767 9.230 -9.711 1.00 82.94 109 SER A CA 1
ATOM 785 C C . SER A 1 109 ? 11.999 8.077 -9.072 1.00 82.94 109 SER A C 1
ATOM 787 O O . SER A 1 109 ? 10.892 8.281 -8.585 1.00 82.94 109 SER A O 1
ATOM 789 N N . TRP A 1 110 ? 12.619 6.902 -8.968 1.00 80.88 110 TRP A N 1
ATOM 790 C CA . TRP A 1 110 ? 12.011 5.711 -8.381 1.00 80.88 110 TRP A CA 1
ATOM 791 C C . TRP A 1 110 ? 11.780 5.845 -6.865 1.00 80.88 110 TRP A C 1
ATOM 793 O O . TRP A 1 110 ? 10.630 5.734 -6.433 1.00 80.88 110 TRP A O 1
ATOM 803 N N . PRO A 1 111 ? 12.802 6.150 -6.034 1.00 82.88 111 PRO A N 1
ATOM 804 C CA . PRO A 1 111 ? 12.600 6.402 -4.604 1.00 82.88 111 PRO A CA 1
ATOM 805 C C . PRO A 1 111 ? 11.558 7.487 -4.310 1.00 82.88 111 PRO A C 1
ATOM 807 O O . PRO A 1 111 ? 10.697 7.311 -3.445 1.00 82.88 111 PRO A O 1
ATOM 810 N N . LEU A 1 112 ? 11.615 8.610 -5.035 1.00 84.62 112 LEU A N 1
ATOM 811 C CA . LEU A 1 112 ? 10.684 9.724 -4.848 1.00 84.62 112 LEU A CA 1
ATOM 812 C C . LEU A 1 112 ? 9.278 9.395 -5.358 1.00 84.62 112 LEU A C 1
ATOM 814 O O . LEU A 1 112 ? 8.298 9.819 -4.742 1.00 84.62 112 LEU A O 1
ATOM 818 N N . GLY A 1 113 ? 9.158 8.613 -6.430 1.00 88.44 113 GLY A N 1
ATOM 819 C CA . GLY A 1 113 ? 7.882 8.107 -6.922 1.00 88.44 113 GLY A CA 1
ATOM 820 C C . GLY A 1 113 ? 7.199 7.228 -5.880 1.00 88.44 113 GLY A C 1
ATOM 821 O O . GLY A 1 113 ? 6.048 7.477 -5.523 1.00 88.44 113 GLY A O 1
ATOM 822 N N . TRP A 1 114 ? 7.933 6.281 -5.288 1.00 88.94 114 TRP A N 1
ATOM 823 C CA . TRP A 1 114 ? 7.405 5.438 -4.214 1.00 88.94 114 TRP A CA 1
ATOM 824 C C . TRP A 1 114 ? 7.045 6.229 -2.959 1.00 88.94 114 TRP A C 1
ATOM 826 O O . TRP A 1 114 ? 5.999 5.986 -2.359 1.00 88.94 114 TRP A O 1
ATOM 836 N N . ALA A 1 115 ? 7.861 7.214 -2.577 1.00 89.81 115 ALA A N 1
ATOM 837 C CA . ALA A 1 115 ? 7.540 8.106 -1.466 1.00 89.81 115 ALA A CA 1
ATOM 838 C C . ALA A 1 115 ? 6.248 8.902 -1.729 1.00 89.81 115 ALA A C 1
ATOM 840 O O . ALA A 1 115 ? 5.404 9.026 -0.840 1.00 89.81 115 ALA A O 1
ATOM 841 N N . THR A 1 116 ? 6.065 9.393 -2.958 1.00 90.31 116 THR A N 1
ATOM 842 C CA . THR A 1 116 ? 4.855 10.109 -3.392 1.00 90.31 116 THR A CA 1
ATOM 843 C C . THR A 1 116 ? 3.624 9.210 -3.329 1.00 90.31 116 THR A C 1
ATOM 845 O O . THR A 1 116 ? 2.625 9.583 -2.711 1.00 90.31 116 THR A O 1
ATOM 848 N N . VAL A 1 117 ? 3.708 7.999 -3.889 1.00 91.12 117 VAL A N 1
ATOM 849 C CA . VAL A 1 117 ? 2.643 6.988 -3.808 1.00 91.12 117 VAL A CA 1
ATOM 850 C C . VAL A 1 117 ? 2.318 6.665 -2.355 1.00 91.12 117 VAL A C 1
ATOM 852 O O . VAL A 1 117 ? 1.147 6.629 -1.978 1.00 91.12 117 VAL A O 1
ATOM 855 N N . GLY A 1 118 ? 3.330 6.492 -1.509 1.00 91.81 118 GLY A N 1
ATOM 856 C CA . GLY A 1 118 ? 3.148 6.261 -0.083 1.00 91.81 118 GLY A CA 1
ATOM 857 C C . GLY A 1 118 ? 2.445 7.412 0.632 1.00 91.81 118 GLY A C 1
ATOM 858 O O . GLY A 1 118 ? 1.570 7.178 1.463 1.00 91.81 118 GLY A O 1
ATOM 859 N N . ALA A 1 119 ? 2.782 8.657 0.297 1.00 92.81 119 ALA A N 1
ATOM 860 C CA . ALA A 1 119 ? 2.137 9.836 0.864 1.00 92.81 119 ALA A CA 1
ATOM 861 C C . ALA A 1 119 ? 0.664 9.932 0.451 1.00 92.81 119 ALA A C 1
ATOM 863 O O . ALA A 1 119 ? -0.201 10.105 1.313 1.00 92.81 119 ALA A O 1
ATOM 864 N N . ILE A 1 120 ? 0.360 9.769 -0.839 1.00 92.56 120 ILE A N 1
ATOM 865 C CA . ILE A 1 120 ? -1.015 9.803 -1.356 1.00 92.56 120 ILE A CA 1
ATOM 866 C C . ILE A 1 120 ? -1.829 8.644 -0.773 1.00 92.56 120 ILE A C 1
ATOM 868 O O . ILE A 1 120 ? -2.905 8.858 -0.215 1.00 92.56 120 ILE A O 1
ATOM 872 N N . GLY A 1 121 ? -1.303 7.421 -0.830 1.00 92.38 121 GLY A N 1
ATOM 873 C CA . GLY A 1 121 ? -1.957 6.231 -0.291 1.00 92.38 121 GLY A CA 1
ATOM 874 C C . GLY A 1 121 ? -2.126 6.288 1.227 1.00 92.38 121 GLY A C 1
ATOM 875 O O . GLY A 1 121 ? -3.144 5.851 1.772 1.00 92.38 121 GLY A O 1
ATOM 876 N N . GLY A 1 122 ? -1.180 6.917 1.921 1.00 92.31 122 GLY A N 1
ATOM 877 C CA . GLY A 1 122 ? -1.263 7.226 3.338 1.00 92.31 122 GLY A CA 1
ATOM 878 C C . GLY A 1 122 ? -2.388 8.206 3.673 1.00 92.31 122 GLY A C 1
ATOM 879 O O . GLY A 1 122 ? -3.153 7.972 4.611 1.00 92.31 122 GLY A O 1
ATOM 880 N N . TRP A 1 123 ? -2.550 9.258 2.868 1.00 91.88 123 TRP A N 1
ATOM 881 C CA . TRP A 1 123 ? -3.676 10.190 2.963 1.00 91.88 123 TRP A CA 1
ATOM 882 C C . TRP A 1 123 ? -5.018 9.523 2.672 1.00 91.88 123 TRP A C 1
ATOM 884 O O . TRP A 1 123 ? -5.951 9.696 3.453 1.00 91.88 123 TRP A O 1
ATOM 894 N N . VAL A 1 124 ? -5.113 8.727 1.602 1.00 93.19 124 VAL A N 1
ATOM 895 C CA . VAL A 1 124 ? -6.300 7.918 1.268 1.00 93.19 124 VAL A CA 1
ATOM 896 C C . VAL A 1 124 ? -6.677 7.022 2.443 1.00 93.19 124 VAL A C 1
ATOM 898 O O . VAL A 1 124 ? -7.836 6.984 2.856 1.00 93.19 124 VAL A O 1
ATOM 901 N N . THR A 1 125 ? -5.690 6.333 3.014 1.00 93.19 125 THR A N 1
ATOM 902 C CA . THR A 1 125 ? -5.894 5.410 4.131 1.00 93.19 125 THR A CA 1
ATOM 903 C C . THR A 1 125 ? -6.356 6.148 5.382 1.00 93.19 125 THR A C 1
ATOM 905 O O . THR A 1 125 ? -7.352 5.765 5.993 1.00 93.19 125 THR A O 1
ATOM 908 N N . GLY A 1 126 ? -5.694 7.249 5.737 1.00 90.19 126 GLY A N 1
ATOM 909 C CA . GLY A 1 126 ? -6.104 8.090 6.857 1.00 90.19 126 GLY A CA 1
ATOM 910 C C . GLY A 1 126 ? -7.509 8.670 6.666 1.00 90.19 126 GLY A C 1
ATOM 911 O O . GLY A 1 126 ? -8.314 8.619 7.592 1.00 90.19 126 GLY A O 1
ATOM 912 N N . TYR A 1 127 ? -7.836 9.148 5.461 1.00 88.69 127 TYR A N 1
ATOM 913 C CA . TYR A 1 127 ? -9.164 9.656 5.114 1.00 88.69 127 TYR A CA 1
ATOM 914 C C . TYR A 1 127 ? -10.242 8.577 5.226 1.00 88.69 127 TYR A C 1
ATOM 916 O O . TYR A 1 127 ? -11.273 8.822 5.852 1.00 88.69 127 TYR A O 1
ATOM 924 N N . ALA A 1 128 ? -10.004 7.370 4.703 1.00 90.56 128 ALA A N 1
ATOM 925 C CA . ALA A 1 128 ? -10.939 6.255 4.837 1.00 90.56 128 ALA A CA 1
ATOM 926 C C . ALA A 1 128 ? -11.281 5.989 6.312 1.00 90.56 128 ALA A C 1
ATOM 928 O O . ALA A 1 128 ? -12.435 5.747 6.651 1.00 90.56 128 ALA A O 1
ATOM 929 N N . LEU A 1 129 ? -10.303 6.126 7.207 1.00 87.88 129 LEU A N 1
ATOM 930 C CA . LEU A 1 129 ? -10.491 5.961 8.646 1.00 87.88 129 LEU A CA 1
ATOM 931 C C . LEU A 1 129 ? -11.131 7.176 9.344 1.00 87.88 129 LEU A C 1
ATOM 933 O O . LEU A 1 129 ? -11.511 7.073 10.505 1.00 87.88 129 LEU A O 1
ATOM 937 N N . THR A 1 130 ? -11.289 8.322 8.679 1.00 86.69 130 THR A N 1
ATOM 938 C CA . THR A 1 130 ? -12.113 9.427 9.216 1.00 86.69 130 THR A CA 1
ATOM 939 C C . THR A 1 130 ? -13.603 9.197 9.030 1.00 86.69 130 THR A C 1
ATOM 941 O O . THR A 1 130 ? -14.403 9.786 9.754 1.00 86.69 130 THR A O 1
ATOM 944 N N . LEU A 1 131 ? -13.974 8.345 8.071 1.00 85.12 131 LEU A N 1
ATOM 945 C CA . LEU A 1 131 ? -15.366 8.030 7.798 1.00 85.12 131 LEU A CA 1
ATOM 946 C C . LEU A 1 131 ? -16.006 7.364 9.017 1.00 85.12 131 LEU A C 1
ATOM 948 O O . LEU A 1 131 ? -15.357 6.608 9.752 1.00 85.12 131 LEU A O 1
ATOM 952 N N . GLU A 1 132 ? -17.297 7.630 9.207 1.00 74.12 132 GLU A N 1
ATOM 953 C CA . GLU A 1 132 ? -18.065 7.024 10.288 1.00 74.12 132 GLU A CA 1
ATOM 954 C C . GLU A 1 132 ? -17.893 5.498 10.295 1.00 74.12 132 GLU A C 1
ATOM 956 O O . GLU A 1 132 ? -17.953 4.868 9.233 1.00 74.12 132 GLU A O 1
ATOM 961 N N . PRO A 1 133 ? -17.669 4.884 11.469 1.00 71.06 133 PRO A N 1
ATOM 962 C CA . PRO A 1 133 ? -17.787 5.464 12.815 1.00 71.06 133 PRO A CA 1
ATOM 963 C C . PRO A 1 133 ? -16.461 5.906 13.476 1.00 71.06 133 PRO A C 1
ATOM 965 O O . PRO A 1 133 ? -16.489 6.365 14.616 1.00 71.06 133 PRO A O 1
ATOM 968 N N . LEU A 1 134 ? -15.302 5.763 12.823 1.00 71.50 134 LEU A N 1
ATOM 969 C CA . LEU A 1 134 ? -13.992 5.839 13.496 1.00 71.50 134 LEU A CA 1
ATOM 970 C C . LEU A 1 134 ? -13.550 7.247 13.927 1.00 71.50 134 LEU A C 1
ATOM 972 O O . LEU A 1 134 ? -12.870 7.364 14.944 1.00 71.50 134 LEU A O 1
ATOM 976 N N . HIS A 1 135 ? -13.916 8.288 13.169 1.00 75.62 135 HIS A N 1
ATOM 977 C CA . HIS A 1 135 ? -13.636 9.698 13.480 1.00 75.62 135 HIS A CA 1
ATOM 978 C C . HIS A 1 135 ? -12.188 9.983 13.936 1.00 75.62 135 HIS A C 1
ATOM 980 O O . HIS A 1 135 ? -11.961 10.599 14.981 1.00 75.62 135 HIS A O 1
ATOM 986 N N . LEU A 1 136 ? -11.187 9.546 13.160 1.00 76.31 136 LEU A N 1
ATOM 987 C CA . LEU A 1 136 ? -9.788 9.861 13.472 1.00 76.31 136 LEU A CA 1
ATOM 988 C C . LEU A 1 136 ? -9.537 11.374 13.574 1.00 76.31 136 LEU A C 1
ATOM 990 O O . LEU A 1 136 ? -10.008 12.174 12.763 1.00 76.31 136 LEU A O 1
ATOM 994 N N . GLN A 1 137 ? -8.705 11.764 14.540 1.00 81.50 137 GLN A N 1
ATOM 995 C CA . GLN A 1 137 ? -8.251 13.143 14.688 1.00 81.50 137 GLN A CA 1
ATOM 996 C C . GLN A 1 137 ? -7.243 13.515 13.593 1.00 81.50 137 GLN A C 1
ATOM 998 O O . GLN A 1 137 ? -6.442 12.686 13.159 1.00 81.50 137 GLN A O 1
ATOM 1003 N N . LYS A 1 138 ? -7.177 14.804 13.224 1.00 79.94 138 LYS A N 1
ATOM 1004 C CA . LYS A 1 138 ? -6.233 15.323 12.208 1.00 79.94 138 LYS A CA 1
ATOM 1005 C C . LYS A 1 138 ? -4.780 14.884 12.435 1.00 79.94 138 LYS A C 1
ATOM 1007 O O . LYS A 1 138 ? -4.088 14.532 11.486 1.00 79.94 138 LYS A O 1
ATOM 1012 N N . LYS A 1 139 ? -4.328 14.852 13.696 1.00 82.31 139 LYS A N 1
ATOM 1013 C CA . LYS A 1 139 ? -2.976 14.394 14.056 1.00 82.31 139 LYS A CA 1
ATOM 1014 C C . LYS A 1 139 ? -2.754 12.916 13.716 1.00 82.31 139 LYS A C 1
ATOM 1016 O O . LYS A 1 139 ? -1.685 12.563 13.234 1.00 82.31 139 LYS A O 1
ATOM 1021 N N . GLN A 1 140 ? -3.752 12.059 13.932 1.00 83.38 140 GLN A N 1
ATOM 1022 C CA . GLN A 1 140 ? -3.656 10.634 13.605 1.00 83.38 140 GLN A CA 1
ATOM 1023 C C . GLN A 1 140 ? -3.592 10.418 12.094 1.00 83.38 140 GLN A C 1
ATOM 1025 O O . GLN A 1 140 ? -2.811 9.586 11.650 1.00 83.38 140 GLN A O 1
ATOM 1030 N N . ILE A 1 141 ? -4.337 11.201 11.307 1.00 85.06 141 ILE A N 1
ATOM 1031 C CA . ILE A 1 141 ? -4.268 11.161 9.838 1.00 85.06 141 ILE A CA 1
ATOM 1032 C C . ILE A 1 141 ? -2.854 11.504 9.366 1.00 85.06 141 ILE A C 1
ATOM 1034 O O . ILE A 1 141 ? -2.275 10.747 8.596 1.00 85.06 141 ILE A O 1
ATOM 1038 N N . ALA A 1 142 ? -2.274 12.596 9.873 1.00 85.75 142 ALA A N 1
ATOM 1039 C CA . ALA A 1 142 ? -0.926 13.019 9.497 1.00 85.75 142 ALA A CA 1
ATOM 1040 C C . ALA A 1 142 ? 0.132 11.956 9.835 1.00 85.75 142 ALA A C 1
ATOM 1042 O O . ALA A 1 142 ? 0.997 11.659 9.016 1.00 85.75 142 ALA A O 1
ATOM 1043 N N . VAL A 1 143 ? 0.034 11.339 11.017 1.00 88.12 143 VAL A N 1
ATOM 1044 C CA . VAL A 1 143 ? 0.947 10.265 11.436 1.00 88.12 143 VAL A CA 1
ATOM 1045 C C . VAL A 1 143 ? 0.735 8.987 10.615 1.00 88.12 143 VAL A C 1
ATOM 1047 O O . VAL A 1 143 ? 1.713 8.352 10.233 1.00 88.12 143 VAL A O 1
ATOM 1050 N N . THR A 1 144 ? -0.513 8.643 10.275 1.00 89.12 144 THR A N 1
ATOM 1051 C CA . THR A 1 144 ? -0.834 7.526 9.363 1.00 89.12 144 THR A CA 1
ATOM 1052 C C . THR A 1 144 ? -0.188 7.752 8.005 1.00 89.12 144 THR A C 1
ATOM 1054 O O . THR A 1 144 ? 0.518 6.882 7.500 1.00 89.12 144 THR A O 1
ATOM 1057 N N . ALA A 1 145 ? -0.405 8.939 7.436 1.00 89.81 145 ALA A N 1
ATOM 1058 C CA . ALA A 1 145 ? 0.107 9.297 6.128 1.00 89.81 145 ALA A CA 1
ATOM 1059 C C . ALA A 1 145 ? 1.635 9.252 6.106 1.00 89.81 145 ALA A C 1
ATOM 1061 O O . ALA A 1 145 ? 2.209 8.653 5.204 1.00 89.81 145 ALA A O 1
ATOM 1062 N N . LEU A 1 146 ? 2.285 9.798 7.136 1.00 90.56 146 LEU A N 1
ATOM 1063 C CA . LEU A 1 146 ? 3.738 9.770 7.259 1.00 90.56 146 LEU A CA 1
ATOM 1064 C C . LEU A 1 146 ? 4.284 8.346 7.431 1.00 90.56 146 LEU A C 1
ATOM 1066 O O . LEU A 1 146 ? 5.252 7.987 6.770 1.00 90.56 146 LEU A O 1
ATOM 1070 N N . GLY A 1 147 ? 3.674 7.526 8.292 1.00 91.88 147 GLY A N 1
ATOM 1071 C CA . GLY A 1 147 ? 4.124 6.152 8.524 1.00 91.88 147 GLY A CA 1
ATOM 1072 C C . GLY A 1 147 ? 4.019 5.283 7.269 1.00 91.88 147 GLY A C 1
ATOM 1073 O O . GLY A 1 147 ? 4.949 4.543 6.952 1.00 91.88 147 GLY A O 1
ATOM 1074 N N . ILE A 1 148 ? 2.925 5.426 6.516 1.00 93.56 148 ILE A N 1
ATOM 1075 C CA . ILE A 1 148 ? 2.756 4.750 5.224 1.00 93.56 148 ILE A CA 1
ATOM 1076 C C . ILE A 1 148 ? 3.758 5.306 4.207 1.00 93.56 148 ILE A C 1
ATOM 1078 O O . ILE A 1 148 ? 4.469 4.523 3.585 1.00 93.56 148 ILE A O 1
ATOM 1082 N N . ALA A 1 149 ? 3.899 6.629 4.090 1.00 92.56 149 ALA A N 1
ATOM 1083 C CA . ALA A 1 149 ? 4.861 7.252 3.180 1.00 92.56 149 ALA A CA 1
ATOM 1084 C C . ALA A 1 149 ? 6.292 6.751 3.398 1.00 92.56 149 ALA A C 1
ATOM 1086 O O . ALA A 1 149 ? 6.971 6.401 2.438 1.00 92.56 149 ALA A O 1
ATOM 1087 N N . LEU A 1 150 ? 6.730 6.660 4.656 1.00 91.62 150 LEU A N 1
ATOM 1088 C CA . LEU A 1 150 ? 8.050 6.140 5.006 1.00 91.62 150 LEU A CA 1
ATOM 1089 C C . LEU A 1 150 ? 8.199 4.661 4.642 1.00 91.62 150 LEU A C 1
ATOM 1091 O O . LEU A 1 150 ? 9.213 4.281 4.064 1.00 91.62 150 LEU A O 1
ATOM 1095 N N . GLY A 1 151 ? 7.187 3.839 4.929 1.00 93.94 151 GLY A N 1
ATOM 1096 C CA . GLY A 1 151 ? 7.186 2.422 4.562 1.00 93.94 151 GLY A CA 1
ATOM 1097 C C . GLY A 1 151 ? 7.344 2.199 3.062 1.00 93.94 151 GLY A C 1
ATOM 1098 O O . GLY A 1 151 ? 8.150 1.376 2.640 1.00 93.94 151 GLY A O 1
ATOM 1099 N N . TRP A 1 152 ? 6.618 2.977 2.264 1.00 93.56 152 TRP A N 1
ATOM 1100 C CA . TRP A 1 152 ? 6.684 2.954 0.805 1.00 93.56 152 TRP A CA 1
ATOM 1101 C C . TRP A 1 152 ? 7.987 3.512 0.255 1.00 93.56 152 TRP A C 1
ATOM 1103 O O . TRP A 1 152 ? 8.578 2.895 -0.623 1.00 93.56 152 TRP A O 1
ATOM 1113 N N . ALA A 1 153 ? 8.482 4.622 0.798 1.00 90.88 153 ALA A N 1
ATOM 1114 C CA . ALA A 1 153 ? 9.775 5.166 0.408 1.00 90.88 153 ALA A CA 1
ATOM 1115 C C . ALA A 1 153 ? 10.894 4.145 0.658 1.00 90.88 153 ALA A C 1
ATOM 1117 O O . ALA A 1 153 ? 11.675 3.853 -0.242 1.00 90.88 153 ALA A O 1
ATOM 1118 N N . MET A 1 154 ? 10.948 3.552 1.854 1.00 91.00 154 MET A N 1
ATOM 1119 C CA . MET A 1 154 ? 11.964 2.557 2.207 1.00 91.00 154 MET A CA 1
ATOM 1120 C C . MET A 1 154 ? 11.796 1.265 1.408 1.00 91.00 154 MET A C 1
ATOM 1122 O O . MET A 1 154 ? 12.743 0.795 0.781 1.00 91.00 154 MET A O 1
ATOM 1126 N N . GLY A 1 155 ? 10.589 0.700 1.419 1.00 90.75 155 GLY A N 1
ATOM 1127 C CA . GLY A 1 155 ? 10.284 -0.568 0.772 1.00 90.75 155 GLY A CA 1
ATOM 1128 C C . GLY A 1 155 ? 10.434 -0.497 -0.743 1.00 90.75 155 GLY A C 1
ATOM 1129 O O . GLY A 1 155 ? 11.122 -1.328 -1.326 1.00 90.75 155 GLY A O 1
ATOM 1130 N N . GLY A 1 156 ? 9.875 0.539 -1.367 1.00 85.50 156 GLY A N 1
ATOM 1131 C CA . GLY A 1 156 ? 9.985 0.789 -2.801 1.00 85.50 156 GLY A CA 1
ATOM 1132 C C . GLY A 1 156 ? 11.417 1.083 -3.251 1.00 85.50 156 GLY A C 1
ATOM 1133 O O . GLY A 1 156 ? 11.838 0.603 -4.300 1.00 85.50 156 GLY A O 1
ATOM 1134 N N . THR A 1 157 ? 12.208 1.793 -2.437 1.00 85.31 157 THR A N 1
ATOM 1135 C CA . THR A 1 157 ? 13.640 1.992 -2.725 1.00 85.31 157 THR A CA 1
ATOM 1136 C C . THR A 1 157 ? 14.402 0.672 -2.689 1.00 85.31 157 THR A C 1
ATOM 1138 O O . THR A 1 157 ? 15.179 0.405 -3.595 1.00 85.31 157 THR A O 1
ATOM 1141 N N . ILE A 1 158 ? 14.180 -0.175 -1.679 1.00 86.44 158 ILE A N 1
ATOM 1142 C CA . ILE A 1 158 ? 14.852 -1.483 -1.574 1.00 86.44 158 ILE A CA 1
ATOM 1143 C C . ILE A 1 158 ? 14.448 -2.400 -2.731 1.00 86.44 158 ILE A C 1
ATOM 1145 O O . ILE A 1 158 ? 15.303 -3.028 -3.354 1.00 86.44 158 ILE A O 1
ATOM 1149 N N . ALA A 1 159 ? 13.155 -2.428 -3.047 1.00 83.75 159 ALA A N 1
ATOM 1150 C CA . ALA A 1 159 ? 12.608 -3.152 -4.180 1.00 83.75 159 ALA A CA 1
ATOM 1151 C C . ALA A 1 159 ? 13.261 -2.722 -5.507 1.00 83.75 159 ALA A C 1
ATOM 1153 O O . ALA A 1 159 ? 13.792 -3.565 -6.229 1.00 83.75 159 ALA A O 1
ATOM 1154 N N . GLY A 1 160 ? 13.291 -1.413 -5.783 1.00 72.75 160 GLY A N 1
ATOM 1155 C CA . GLY A 1 160 ? 13.834 -0.858 -7.023 1.00 72.75 160 GLY A CA 1
ATOM 1156 C C . GLY A 1 160 ? 15.363 -0.863 -7.120 1.00 72.75 160 GLY A C 1
ATOM 1157 O O . GLY A 1 160 ? 15.895 -0.933 -8.222 1.00 72.75 160 GLY A O 1
ATOM 1158 N N . ALA A 1 161 ? 16.088 -0.807 -5.998 1.00 71.62 161 ALA A N 1
ATOM 1159 C CA . ALA A 1 161 ? 17.549 -0.692 -6.009 1.00 71.62 161 ALA A CA 1
ATOM 1160 C C . ALA A 1 161 ? 18.271 -1.991 -6.386 1.00 71.62 161 ALA A C 1
ATOM 1162 O O . ALA A 1 161 ? 19.348 -1.926 -6.975 1.00 71.62 161 ALA A O 1
ATOM 1163 N N . MET A 1 162 ? 17.726 -3.156 -6.024 1.00 66.31 162 MET A N 1
ATOM 1164 C CA . MET A 1 162 ? 18.400 -4.437 -6.286 1.00 66.31 162 MET A CA 1
ATOM 1165 C C . MET A 1 162 ? 17.756 -5.210 -7.447 1.00 66.31 162 MET A C 1
ATOM 1167 O O . MET A 1 162 ? 18.420 -6.046 -8.053 1.00 66.31 162 MET A O 1
ATOM 1171 N N . GLY A 1 163 ? 16.505 -4.885 -7.807 1.00 69.44 163 GLY A N 1
ATOM 1172 C CA . GLY A 1 163 ? 15.830 -5.375 -9.015 1.00 69.44 163 GLY A CA 1
ATOM 1173 C C . GLY A 1 163 ? 15.604 -6.889 -9.077 1.00 69.44 163 GLY A C 1
ATOM 1174 O O . GLY A 1 163 ? 15.138 -7.392 -10.097 1.00 69.44 163 GLY A O 1
ATOM 1175 N N . ASP A 1 164 ? 15.917 -7.620 -8.008 1.00 83.31 164 ASP A N 1
ATOM 1176 C CA . ASP A 1 164 ? 15.836 -9.071 -7.940 1.00 83.31 164 ASP A CA 1
ATOM 1177 C C . ASP A 1 164 ? 14.588 -9.527 -7.158 1.00 83.31 164 ASP A C 1
ATOM 1179 O O . ASP A 1 164 ? 14.055 -8.789 -6.326 1.00 83.31 164 ASP A O 1
ATOM 1183 N N . PRO A 1 165 ? 14.071 -10.747 -7.391 1.00 84.12 165 PRO A N 1
ATOM 1184 C CA . PRO A 1 165 ? 12.836 -11.200 -6.747 1.00 84.12 165 PRO A CA 1
ATOM 1185 C C . PRO A 1 165 ? 12.857 -11.141 -5.211 1.00 84.12 165 PRO A C 1
ATOM 1187 O O . PRO A 1 165 ? 11.817 -10.920 -4.585 1.00 84.12 165 PRO A O 1
ATOM 1190 N N . LEU A 1 166 ? 14.027 -11.333 -4.592 1.00 86.62 166 LEU A N 1
ATOM 1191 C CA . LEU A 1 166 ? 14.170 -11.282 -3.142 1.00 86.62 166 LEU A CA 1
ATOM 1192 C C . LEU A 1 166 ? 14.093 -9.837 -2.640 1.00 86.62 166 LEU A C 1
ATOM 1194 O O . LEU A 1 166 ? 13.402 -9.582 -1.654 1.00 86.62 166 LEU A O 1
ATOM 1198 N N . SER A 1 167 ? 14.733 -8.883 -3.317 1.00 87.25 167 SER A N 1
ATOM 1199 C CA . SER A 1 167 ? 14.642 -7.467 -2.946 1.00 87.25 167 SER A CA 1
ATOM 1200 C C . SER A 1 167 ? 13.232 -6.918 -3.074 1.00 87.25 167 SER A C 1
ATOM 1202 O O . SER A 1 167 ? 12.788 -6.168 -2.204 1.00 87.25 167 SER A O 1
ATOM 1204 N N . TRP A 1 168 ? 12.496 -7.344 -4.102 1.00 86.31 168 TRP A N 1
ATOM 1205 C CA . TRP A 1 168 ? 11.078 -7.039 -4.247 1.00 86.31 168 TRP A CA 1
ATOM 1206 C C . TRP A 1 168 ? 10.278 -7.571 -3.056 1.00 86.31 168 TRP A C 1
ATOM 1208 O O . TRP A 1 168 ? 9.561 -6.809 -2.406 1.00 86.31 168 TRP A O 1
ATOM 1218 N N . ALA A 1 169 ? 10.442 -8.849 -2.703 1.00 90.12 169 ALA A N 1
ATOM 1219 C CA . ALA A 1 169 ? 9.745 -9.439 -1.562 1.00 90.12 169 ALA A CA 1
ATOM 1220 C C . ALA A 1 169 ? 10.071 -8.720 -0.239 1.00 90.12 169 ALA A C 1
ATOM 1222 O O . ALA A 1 169 ? 9.168 -8.448 0.556 1.00 90.12 169 ALA A O 1
ATOM 1223 N N . ILE A 1 170 ? 11.339 -8.369 -0.010 1.00 92.31 170 ILE A N 1
ATOM 1224 C CA . ILE A 1 170 ? 11.773 -7.617 1.176 1.00 92.31 170 ILE A CA 1
ATOM 1225 C C . ILE A 1 170 ? 11.155 -6.216 1.180 1.00 92.31 170 ILE A C 1
ATOM 1227 O O . ILE A 1 170 ? 10.567 -5.808 2.183 1.00 92.31 170 ILE A O 1
ATOM 1231 N N . GLY A 1 171 ? 11.253 -5.493 0.064 1.00 92.69 171 GLY A N 1
ATOM 1232 C CA . GLY A 1 171 ? 10.731 -4.140 -0.075 1.00 92.69 171 GLY A CA 1
ATOM 1233 C C . GLY A 1 171 ? 9.237 -4.073 0.227 1.00 92.69 171 GLY A C 1
ATOM 1234 O O . GLY A 1 171 ? 8.801 -3.312 1.091 1.00 92.69 171 GLY A O 1
ATOM 1235 N N . TRP A 1 172 ? 8.449 -4.954 -0.385 1.00 92.88 172 TRP A N 1
ATOM 1236 C CA . TRP A 1 172 ? 7.009 -5.024 -0.141 1.00 92.88 172 TRP A CA 1
ATOM 1237 C C . TRP A 1 172 ? 6.642 -5.546 1.252 1.00 92.88 172 TRP A C 1
ATOM 1239 O O . TRP A 1 172 ? 5.624 -5.137 1.817 1.00 92.88 172 TRP A O 1
ATOM 1249 N N . SER A 1 173 ? 7.492 -6.377 1.861 1.00 95.00 173 SER A N 1
ATOM 1250 C CA . SER A 1 173 ? 7.325 -6.769 3.264 1.00 95.00 173 SER A CA 1
ATOM 1251 C C . SER A 1 173 ? 7.483 -5.574 4.203 1.00 95.00 173 SER A C 1
ATOM 1253 O O . SER A 1 173 ? 6.719 -5.443 5.159 1.00 95.00 173 SER A O 1
ATOM 1255 N N . ILE A 1 174 ? 8.429 -4.673 3.917 1.00 94.94 174 ILE A N 1
ATOM 1256 C CA . ILE A 1 174 ? 8.616 -3.423 4.668 1.00 94.94 174 ILE A CA 1
ATOM 1257 C C . ILE A 1 174 ? 7.391 -2.523 4.513 1.00 94.94 174 ILE A C 1
ATOM 1259 O O . ILE A 1 174 ? 6.901 -2.003 5.516 1.00 94.94 174 ILE A O 1
ATOM 1263 N N . VAL A 1 175 ? 6.851 -2.394 3.295 1.00 94.56 175 VAL A N 1
ATOM 1264 C CA . VAL A 1 175 ? 5.602 -1.658 3.044 1.00 94.56 175 VAL A CA 1
ATOM 1265 C C . VAL A 1 175 ? 4.469 -2.196 3.916 1.00 94.56 175 VAL A C 1
ATOM 1267 O O . VAL A 1 175 ? 3.863 -1.445 4.686 1.00 94.56 175 VAL A O 1
ATOM 1270 N N . GLY A 1 176 ? 4.216 -3.506 3.851 1.00 94.69 176 GLY A N 1
ATOM 1271 C CA . GLY A 1 176 ? 3.142 -4.131 4.616 1.00 94.69 176 GLY A CA 1
ATOM 1272 C C . GLY A 1 176 ? 3.350 -4.044 6.128 1.00 94.69 176 GLY A C 1
ATOM 1273 O O . GLY A 1 176 ? 2.397 -3.780 6.863 1.00 94.69 176 GLY A O 1
ATOM 1274 N N . ALA A 1 177 ? 4.588 -4.184 6.608 1.00 94.44 177 ALA A N 1
ATOM 1275 C CA . ALA A 1 177 ? 4.918 -4.049 8.024 1.00 94.44 177 ALA A CA 1
ATOM 1276 C C . ALA A 1 177 ? 4.731 -2.611 8.530 1.00 94.44 177 ALA A C 1
ATOM 1278 O O . ALA A 1 177 ? 4.144 -2.411 9.594 1.00 94.44 177 ALA A O 1
ATOM 1279 N N . ALA A 1 178 ? 5.179 -1.608 7.772 1.00 94.31 178 ALA A N 1
ATOM 1280 C CA . ALA A 1 178 ? 5.022 -0.200 8.125 1.00 94.31 178 ALA A CA 1
ATOM 1281 C C . ALA A 1 178 ? 3.544 0.210 8.142 1.00 94.31 178 ALA A C 1
ATOM 1283 O O . ALA A 1 178 ? 3.068 0.802 9.115 1.00 94.31 178 ALA A O 1
ATOM 1284 N N . GLN A 1 179 ? 2.797 -0.175 7.104 1.00 94.25 179 GLN A N 1
ATOM 1285 C CA . GLN A 1 179 ? 1.369 0.102 7.005 1.00 94.25 179 GLN A CA 1
ATOM 1286 C C . GLN A 1 179 ? 0.579 -0.629 8.096 1.00 94.25 179 GLN A C 1
ATOM 1288 O O . GLN A 1 179 ? -0.271 -0.029 8.749 1.00 94.25 179 GLN A O 1
ATOM 1293 N N . GLY A 1 180 ? 0.885 -1.898 8.367 1.00 92.75 180 GLY A N 1
ATOM 1294 C CA . GLY A 1 180 ? 0.265 -2.633 9.465 1.00 92.75 180 GLY A CA 1
ATOM 1295 C C . GLY A 1 180 ? 0.578 -2.016 10.833 1.00 92.75 180 GLY A C 1
ATOM 1296 O O . GLY A 1 180 ? -0.326 -1.752 11.627 1.00 92.75 180 GLY A O 1
ATOM 1297 N N . GLY A 1 181 ? 1.848 -1.711 11.098 1.00 91.50 181 GLY A N 1
ATOM 1298 C CA . GLY A 1 181 ? 2.287 -1.131 12.365 1.00 91.50 181 GLY A CA 1
ATOM 1299 C C . GLY A 1 181 ? 1.612 0.206 12.664 1.00 91.50 181 GLY A C 1
ATOM 1300 O O . GLY A 1 181 ? 1.071 0.393 13.757 1.00 91.50 181 GLY A O 1
ATOM 1301 N N . ILE A 1 182 ? 1.572 1.115 11.683 1.00 92.62 182 ILE A N 1
ATOM 1302 C CA . ILE A 1 182 ? 0.950 2.428 11.875 1.00 92.62 182 ILE A CA 1
ATOM 1303 C C . ILE A 1 182 ? -0.568 2.324 12.030 1.00 92.62 182 ILE A C 1
ATOM 1305 O O . ILE A 1 182 ? -1.144 3.031 12.851 1.00 92.62 182 ILE A O 1
ATOM 1309 N N . LEU A 1 183 ? -1.224 1.393 11.334 1.00 91.12 183 LEU A N 1
ATOM 1310 C CA . LEU A 1 183 ? -2.660 1.159 11.491 1.00 91.12 183 LEU A CA 1
ATOM 1311 C C . LEU A 1 183 ? -3.000 0.588 12.874 1.00 91.12 183 LEU A C 1
ATOM 1313 O O . LEU A 1 183 ? -3.956 1.041 13.506 1.00 91.12 183 LEU A O 1
ATOM 1317 N N . LEU A 1 184 ? -2.195 -0.344 13.396 1.00 89.88 184 LEU A N 1
ATOM 1318 C CA . LEU A 1 184 ? -2.349 -0.831 14.771 1.00 89.88 184 LEU A CA 1
ATOM 1319 C C . LEU A 1 184 ? -2.151 0.284 15.801 1.00 89.88 184 LEU A C 1
ATOM 1321 O O . LEU A 1 184 ? -2.880 0.329 16.796 1.00 89.88 184 LEU A O 1
ATOM 1325 N N . TRP A 1 185 ? -1.189 1.178 15.560 1.00 87.00 185 TRP A N 1
ATOM 1326 C CA . TRP A 1 185 ? -0.978 2.367 16.378 1.00 87.00 185 TRP A CA 1
ATOM 1327 C C . TRP A 1 185 ? -2.199 3.296 16.339 1.00 87.00 185 TRP A C 1
ATOM 1329 O O . TRP A 1 185 ? -2.730 3.659 17.387 1.00 87.00 185 TRP A O 1
ATOM 1339 N N . CYS A 1 186 ? -2.707 3.621 15.148 1.00 84.94 186 CYS A N 1
ATOM 1340 C CA . CYS A 1 186 ? -3.847 4.521 14.958 1.00 84.94 186 CYS A CA 1
ATOM 1341 C C . CYS A 1 186 ? -5.119 4.030 15.646 1.00 84.94 186 CYS A C 1
ATOM 1343 O O . CYS A 1 186 ? -5.839 4.825 16.249 1.00 84.94 186 CYS A O 1
ATOM 1345 N N . LEU A 1 187 ? -5.381 2.725 15.574 1.00 81.19 187 LEU A N 1
ATOM 1346 C CA . LEU A 1 187 ? -6.546 2.096 16.192 1.00 81.19 187 LEU A CA 1
ATOM 1347 C C . LEU A 1 187 ? -6.388 1.892 17.708 1.00 81.19 187 LEU A C 1
ATOM 1349 O O . LEU A 1 187 ? -7.359 1.558 18.386 1.00 81.19 187 LEU A O 1
ATOM 1353 N N . ASN A 1 188 ? -5.179 2.053 18.258 1.00 77.38 188 ASN A N 1
ATOM 1354 C CA . ASN A 1 188 ? -4.917 1.870 19.684 1.00 77.38 188 ASN A CA 1
ATOM 1355 C C . ASN A 1 188 ? -3.731 2.724 20.197 1.00 77.38 188 ASN A C 1
ATOM 1357 O O . ASN A 1 188 ? -2.711 2.176 20.634 1.00 77.38 188 ASN A O 1
ATOM 1361 N N . PRO A 1 189 ? -3.853 4.065 20.178 1.00 61.59 189 PRO A N 1
ATOM 1362 C CA . PRO A 1 189 ? -2.733 4.971 20.440 1.00 61.59 189 PRO A CA 1
ATOM 1363 C C . PRO A 1 189 ? -2.256 4.943 21.899 1.00 61.59 189 PRO A C 1
ATOM 1365 O O . PRO A 1 189 ? -1.082 5.181 22.167 1.00 61.59 189 PRO A O 1
ATOM 1368 N N . SER A 1 190 ? -3.127 4.590 22.853 1.00 56.78 190 SER A N 1
ATOM 1369 C CA . SER A 1 190 ? -2.787 4.524 24.284 1.00 56.78 190 SER A CA 1
ATOM 1370 C C . SER A 1 190 ? -1.761 3.440 24.632 1.00 56.78 190 SER A C 1
ATOM 1372 O O . SER A 1 190 ? -1.179 3.479 25.712 1.00 56.78 190 SER A O 1
ATOM 1374 N N . LYS A 1 191 ? -1.515 2.483 23.729 1.00 54.97 191 LYS A N 1
ATOM 1375 C CA . LYS A 1 191 ? -0.529 1.406 23.920 1.00 54.97 191 LYS A CA 1
ATOM 1376 C C . LYS A 1 191 ? 0.841 1.699 23.311 1.00 54.97 191 LYS A C 1
ATOM 1378 O O . LYS A 1 191 ? 1.753 0.900 23.489 1.00 54.97 191 LYS A O 1
ATOM 1383 N N . PHE A 1 192 ? 0.987 2.825 22.622 1.00 51.06 192 PHE A N 1
ATOM 1384 C CA . PHE A 1 192 ? 2.232 3.253 21.998 1.00 51.06 192 PHE A CA 1
ATOM 1385 C C . PHE A 1 192 ? 2.498 4.711 22.367 1.00 51.06 192 PHE A C 1
ATOM 1387 O O . PHE A 1 192 ? 2.351 5.632 21.560 1.00 51.06 192 PHE A O 1
ATOM 1394 N N . ILE A 1 193 ? 2.862 4.915 23.630 1.00 43.69 193 ILE A N 1
ATOM 1395 C CA . ILE A 1 193 ? 3.412 6.186 24.081 1.00 43.69 193 ILE A CA 1
ATOM 1396 C C . ILE A 1 193 ? 4.872 6.195 23.633 1.00 43.69 193 ILE A C 1
ATOM 1398 O O . ILE A 1 193 ? 5.708 5.503 24.210 1.00 43.69 193 ILE A O 1
ATOM 1402 N N . PHE A 1 194 ? 5.179 6.957 22.585 1.00 40.69 194 PHE A N 1
ATOM 1403 C CA . PHE A 1 194 ? 6.548 7.409 22.382 1.00 40.69 194 PHE A CA 1
ATOM 1404 C C . PHE A 1 194 ? 6.814 8.447 23.469 1.00 40.69 194 PHE A C 1
ATOM 1406 O O . PHE A 1 194 ? 6.319 9.571 23.385 1.00 40.69 194 PHE A O 1
ATOM 1413 N N . ASN A 1 195 ? 7.520 8.045 24.524 1.00 37.97 195 ASN A N 1
ATOM 1414 C CA . ASN A 1 195 ? 8.135 9.009 25.424 1.00 37.97 195 ASN A CA 1
ATOM 1415 C C . ASN A 1 195 ? 9.196 9.735 24.592 1.00 37.97 195 ASN A C 1
ATOM 1417 O O . ASN A 1 195 ? 10.189 9.120 24.204 1.00 37.97 195 ASN A O 1
ATOM 1421 N N . ALA A 1 196 ? 8.895 10.978 24.221 1.00 38.72 196 ALA A N 1
ATOM 1422 C CA . ALA A 1 196 ? 9.851 11.890 23.606 1.00 38.72 196 ALA A CA 1
ATOM 1423 C C . ALA A 1 196 ? 10.868 12.365 24.648 1.00 38.72 196 ALA A C 1
ATOM 1425 O O . ALA A 1 196 ? 10.465 12.509 25.827 1.00 38.72 196 ALA A O 1
#

Secondary structure (DSSP, 8-state):
----------PPPHHHHHHHHHHHHHHHHHHHHHHHHHHHH-SSHHHHHHHHHHHHHHHHHHHHHHHHHH-TT--HHHHHHHHHHHHHHHHTHHHHHHHHHHHT-HHHHHHHHHHHHHHHHHHHHHHHTTTTTT---HHHHHHHHHHHHHHHHHHHHHHHHH-SHHHHHHHHHHHHHHHHHHHHHHH-GGG-----